Protein AF-A0A7S3SF00-F1 (afdb_monomer)

Radius of gyration: 22.35 Å; Cα contacts (8 Å, |Δi|>4): 138; chains: 1; bounding box: 41×58×62 Å

InterPro domains:
  IPR000731 Sterol-sensing domain [PS50156] (85-183)
  IPR004869 Membrane transport protein MMPL domain [PF03176] (20-182)
  IPR050545 HpnN/MmpL-like transporters [PTHR33406] (18-182)

pLDDT: mean 80.2, std 12.61, range [38.09, 95.81]

Organism: NCBI:txid141414

Nearest PDB structures (foldseek):
  7wnx-assembly1_A  TM=9.106E-01  e=8.758E-04  Mycolicibacterium smegmatis MC2 155
  9b46-assembly1_A  TM=8.360E-01  e=4.100E-03  Mycolicibacterium smegmatis
  9b43-assembly1_A  TM=8.409E-01  e=1.226E-02  Mycolicibacterium smegmatis

Structure (mmCIF, N/CA/C/O backbone):
data_AF-A0A7S3SF00-F1
#
_entry.id   AF-A0A7S3SF00-F1
#
loop_
_atom_site.group_PDB
_atom_site.id
_atom_site.type_symbol
_atom_site.label_atom_id
_atom_site.label_alt_id
_atom_site.label_comp_id
_atom_site.label_asym_id
_atom_site.label_entity_id
_atom_site.label_seq_id
_atom_site.pdbx_PDB_ins_code
_atom_site.Cartn_x
_atom_site.Cartn_y
_atom_site.Cartn_z
_atom_site.occupancy
_atom_site.B_iso_or_equiv
_atom_site.auth_seq_id
_atom_site.auth_comp_id
_atom_site.auth_asym_id
_atom_site.auth_atom_id
_atom_site.pdbx_PDB_model_num
ATOM 1 N N . HIS A 1 1 ? 10.185 -23.844 -21.935 1.00 47.66 1 HIS A N 1
ATOM 2 C CA . HIS A 1 1 ? 9.326 -24.359 -23.043 1.00 47.66 1 HIS A CA 1
ATOM 3 C C . HIS A 1 1 ? 10.022 -25.398 -23.943 1.00 47.66 1 HIS A C 1
ATOM 5 O O . HIS A 1 1 ? 11.162 -25.196 -24.343 1.00 47.66 1 HIS A O 1
ATOM 11 N N . THR A 1 2 ? 9.348 -26.500 -24.301 1.00 38.09 2 THR A N 1
ATOM 12 C CA . THR A 1 2 ? 9.827 -27.534 -25.247 1.00 38.09 2 THR A CA 1
ATOM 13 C C . THR A 1 2 ? 9.525 -27.117 -26.690 1.00 38.09 2 THR A C 1
ATOM 15 O O . THR A 1 2 ? 8.418 -27.318 -27.183 1.00 38.09 2 THR A O 1
ATOM 18 N N . PHE A 1 3 ? 10.496 -26.522 -27.384 1.00 46.59 3 PHE A N 1
ATOM 19 C CA . PHE A 1 3 ? 10.410 -26.389 -28.840 1.00 46.59 3 PHE A CA 1
ATOM 20 C C . PHE A 1 3 ? 10.778 -27.741 -29.455 1.00 46.59 3 PHE A C 1
ATOM 22 O O . PHE A 1 3 ? 11.816 -28.305 -29.115 1.00 46.59 3 PHE A O 1
ATOM 29 N N . LYS A 1 4 ? 9.921 -28.279 -30.327 1.00 43.44 4 LYS A N 1
ATOM 30 C CA . LYS A 1 4 ? 10.194 -29.498 -31.092 1.00 43.44 4 LYS A CA 1
ATOM 31 C C . LYS A 1 4 ? 10.898 -29.065 -32.386 1.00 43.44 4 LYS A C 1
ATOM 33 O O . LYS A 1 4 ? 10.212 -28.586 -33.289 1.00 43.44 4 LYS A O 1
ATOM 38 N N . PRO A 1 5 ? 12.238 -29.127 -32.498 1.00 43.44 5 PRO A N 1
ATOM 39 C CA . PRO A 1 5 ? 12.883 -28.852 -33.773 1.00 43.44 5 PRO A CA 1
ATOM 40 C C . PRO A 1 5 ? 12.410 -29.903 -34.783 1.00 43.44 5 PRO A C 1
ATOM 42 O O . PRO A 1 5 ? 12.438 -31.104 -34.504 1.00 43.44 5 PRO A O 1
ATOM 45 N N . GLN A 1 6 ? 11.945 -29.452 -35.950 1.00 48.50 6 GLN A N 1
ATOM 46 C CA . GLN A 1 6 ? 11.699 -30.333 -37.089 1.00 48.50 6 GLN A CA 1
ATOM 47 C C . GLN A 1 6 ? 13.008 -31.073 -37.405 1.00 48.50 6 GLN A C 1
ATOM 49 O O . GLN A 1 6 ? 13.957 -30.463 -37.888 1.00 48.50 6 GLN A O 1
ATOM 54 N N . GLY A 1 7 ? 13.071 -32.370 -37.079 1.00 49.34 7 GLY A N 1
ATOM 55 C CA . GLY A 1 7 ? 14.174 -33.253 -37.473 1.00 49.34 7 GLY A CA 1
ATOM 56 C C . GLY A 1 7 ? 14.872 -34.069 -36.378 1.00 49.34 7 GLY A C 1
ATOM 57 O O . GLY A 1 7 ? 15.787 -34.810 -36.718 1.00 49.34 7 GLY A O 1
ATOM 58 N N . ALA A 1 8 ? 14.476 -33.999 -35.101 1.00 53.59 8 ALA A N 1
ATOM 59 C CA . ALA A 1 8 ? 15.138 -34.777 -34.039 1.00 53.59 8 ALA A CA 1
ATOM 60 C C . ALA A 1 8 ? 14.151 -35.447 -33.064 1.00 53.59 8 ALA A C 1
ATOM 62 O O . ALA A 1 8 ? 14.176 -35.194 -31.863 1.00 53.59 8 ALA A O 1
ATOM 63 N N . ASP A 1 9 ? 13.285 -36.328 -33.574 1.00 48.03 9 ASP A N 1
ATOM 64 C CA . ASP A 1 9 ? 12.534 -37.282 -32.743 1.00 48.03 9 ASP A CA 1
ATOM 65 C C . ASP A 1 9 ? 13.427 -38.505 -32.440 1.00 48.03 9 ASP A C 1
ATOM 67 O O . ASP A 1 9 ? 13.311 -39.562 -33.058 1.00 48.03 9 ASP A O 1
ATOM 71 N N . LEU A 1 10 ? 14.360 -38.351 -31.493 1.00 59.06 10 LEU A N 1
ATOM 72 C CA . LEU A 1 10 ? 15.029 -39.480 -30.833 1.00 59.06 10 LEU A CA 1
ATOM 73 C C . LEU A 1 10 ? 14.182 -39.880 -29.608 1.00 59.06 10 LEU A C 1
ATOM 75 O O . LEU A 1 10 ? 14.058 -39.077 -28.677 1.00 59.06 10 LEU A O 1
ATOM 79 N N . PRO A 1 11 ? 13.569 -41.079 -29.579 1.00 52.22 11 PRO A N 1
ATOM 80 C CA . PRO A 1 11 ? 12.680 -41.479 -28.491 1.00 52.22 11 PRO A CA 1
ATOM 81 C C . PRO A 1 11 ? 13.449 -41.559 -27.164 1.00 52.22 11 PRO A C 1
ATOM 83 O O . PRO A 1 11 ? 14.386 -42.339 -27.026 1.00 52.22 11 PRO A O 1
ATOM 86 N N . GLY A 1 12 ? 13.045 -40.740 -26.186 1.00 60.03 12 GLY A N 1
ATOM 87 C CA . GLY A 1 12 ? 13.592 -40.737 -24.821 1.00 60.03 12 GLY A CA 1
ATOM 88 C C . GLY A 1 12 ? 14.490 -39.550 -24.446 1.00 60.03 12 GLY A C 1
ATOM 89 O O . GLY A 1 12 ? 14.917 -39.473 -23.297 1.00 60.03 12 GLY A O 1
ATOM 90 N N . LEU A 1 13 ? 14.759 -38.607 -25.358 1.00 56.66 13 LEU A N 1
ATOM 91 C CA . LEU A 1 13 ? 15.572 -37.416 -25.074 1.00 56.66 13 LEU A CA 1
ATOM 92 C C . LEU A 1 13 ? 14.709 -36.154 -24.917 1.00 56.66 13 LEU A C 1
ATOM 94 O O . LEU A 1 13 ? 14.137 -35.639 -25.875 1.00 56.66 13 LEU A O 1
ATOM 98 N N . THR A 1 14 ? 14.648 -35.626 -23.693 1.00 61.16 14 THR A N 1
ATOM 99 C CA . THR A 1 14 ? 14.011 -34.336 -23.390 1.00 61.16 14 THR A CA 1
ATOM 100 C C . THR A 1 14 ? 14.978 -33.199 -23.707 1.00 61.16 14 THR A C 1
ATOM 102 O O . THR A 1 14 ? 15.885 -32.907 -22.927 1.00 61.16 14 THR A O 1
ATOM 105 N N . PHE A 1 15 ? 14.778 -32.526 -24.837 1.00 60.03 15 PHE A N 1
ATOM 106 C CA . PHE A 1 15 ? 15.542 -31.331 -25.186 1.00 60.03 15 PHE A CA 1
ATOM 107 C C . PHE A 1 15 ? 15.029 -30.119 -24.393 1.00 60.03 15 PHE A C 1
ATOM 109 O O . PHE A 1 15 ? 13.891 -29.682 -24.567 1.00 60.03 15 PHE A O 1
ATOM 116 N N . LYS A 1 16 ? 15.877 -29.569 -23.515 1.00 63.47 16 LYS A N 1
ATOM 117 C CA . LYS A 1 16 ? 15.666 -28.266 -22.866 1.00 63.47 16 LYS A CA 1
ATOM 118 C C . LYS A 1 16 ? 16.566 -27.225 -23.521 1.00 63.47 1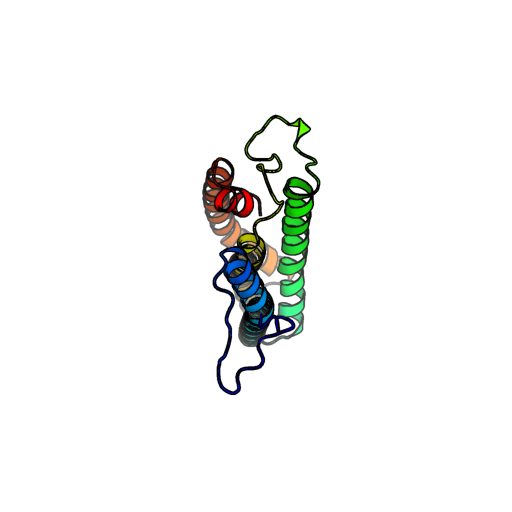6 LYS A C 1
ATOM 120 O O . LYS A 1 16 ? 17.773 -27.426 -23.629 1.00 63.47 16 LYS A O 1
ATOM 125 N N . THR A 1 17 ? 15.991 -26.101 -23.931 1.00 67.69 17 THR A N 1
ATOM 126 C CA . THR A 1 17 ? 16.763 -24.936 -24.370 1.00 67.69 17 THR A CA 1
ATOM 127 C C . THR A 1 17 ? 17.392 -24.271 -23.145 1.00 67.69 17 THR A C 1
ATOM 129 O O . THR A 1 17 ? 16.676 -23.871 -22.234 1.00 67.69 17 THR A O 1
ATOM 132 N N . LEU A 1 18 ? 18.722 -24.162 -23.110 1.00 74.56 18 LEU A N 1
ATOM 133 C CA . LEU A 1 18 ? 19.479 -23.519 -22.022 1.00 74.56 18 LEU A CA 1
ATOM 134 C C . LEU A 1 18 ? 19.930 -22.093 -22.386 1.00 74.56 18 LEU A C 1
ATOM 136 O O . LEU A 1 18 ? 20.917 -21.591 -21.858 1.00 74.56 18 LEU A O 1
ATOM 140 N N . SER A 1 19 ? 19.231 -21.434 -23.313 1.00 81.94 19 SER A N 1
ATOM 141 C CA . SER A 1 19 ? 19.518 -20.038 -23.649 1.00 81.94 19 SER A CA 1
ATOM 142 C C . SER A 1 19 ? 19.134 -19.114 -22.487 1.00 81.94 19 SER A C 1
ATOM 144 O O . SER A 1 19 ? 18.152 -19.366 -21.780 1.00 81.94 19 SER A O 1
ATOM 146 N N . ALA A 1 20 ? 19.867 -18.010 -22.321 1.00 74.25 20 ALA A N 1
ATOM 147 C CA . ALA A 1 20 ? 19.545 -16.969 -21.343 1.00 74.25 20 ALA A CA 1
ATOM 148 C C . ALA A 1 20 ? 18.106 -16.451 -21.522 1.00 74.25 20 ALA A C 1
ATOM 150 O O . ALA A 1 20 ? 17.385 -16.253 -20.547 1.00 74.25 20 ALA A O 1
ATOM 151 N N . THR A 1 21 ? 17.644 -16.335 -22.770 1.00 78.00 21 THR A N 1
ATOM 152 C CA . THR A 1 21 ? 16.278 -15.896 -23.081 1.00 78.00 21 THR A CA 1
ATOM 153 C C . THR A 1 21 ? 15.232 -16.931 -22.657 1.00 78.00 21 THR A C 1
ATOM 155 O O . THR A 1 21 ? 14.192 -16.558 -22.127 1.00 78.00 21 THR A O 1
ATOM 158 N N . SER A 1 22 ? 15.503 -18.234 -22.829 1.00 76.56 22 SER A N 1
ATOM 159 C CA . SER A 1 22 ? 14.588 -19.293 -22.368 1.00 76.56 22 SER A CA 1
ATOM 160 C C . SER A 1 22 ? 14.510 -19.375 -20.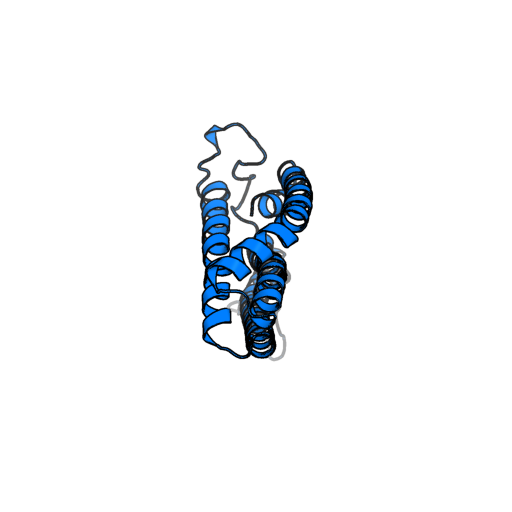846 1.00 76.56 22 SER A C 1
ATOM 162 O O . SER A 1 22 ? 13.425 -19.579 -20.317 1.00 76.56 22 SER A O 1
ATOM 164 N N . ALA A 1 23 ? 15.619 -19.144 -20.136 1.00 79.88 23 ALA A N 1
ATOM 165 C CA . ALA A 1 23 ? 15.606 -19.074 -18.676 1.00 79.88 23 ALA A CA 1
ATOM 166 C C . ALA A 1 23 ? 14.799 -17.865 -18.164 1.00 79.88 23 ALA A C 1
ATOM 168 O O . ALA A 1 23 ? 14.071 -17.986 -17.182 1.00 79.88 23 ALA A O 1
ATOM 169 N N . MET A 1 24 ? 14.890 -16.717 -18.845 1.00 75.94 24 MET A N 1
ATOM 170 C CA . MET A 1 24 ? 14.117 -15.519 -18.502 1.00 75.94 24 MET A CA 1
ATOM 171 C C . MET A 1 24 ? 12.617 -15.693 -18.785 1.00 75.94 24 MET A C 1
ATOM 173 O O . MET A 1 24 ? 11.799 -15.312 -17.955 1.00 75.94 24 MET A O 1
ATOM 177 N N . MET A 1 25 ? 12.244 -16.321 -19.906 1.00 77.06 25 MET A N 1
ATOM 178 C CA . MET A 1 25 ? 10.843 -16.663 -20.195 1.00 77.06 25 MET A CA 1
ATOM 179 C C . MET A 1 25 ? 10.271 -17.670 -19.194 1.00 77.06 25 MET A C 1
ATOM 181 O O . MET A 1 25 ? 9.190 -17.430 -18.666 1.00 77.06 25 MET A O 1
ATOM 185 N N . ASP A 1 26 ? 11.006 -18.744 -18.884 1.00 80.00 26 ASP A N 1
ATOM 186 C CA . ASP A 1 26 ? 10.568 -19.732 -17.891 1.00 80.00 26 ASP A CA 1
ATOM 187 C C . ASP A 1 26 ? 10.425 -19.074 -16.493 1.00 80.00 26 ASP A C 1
ATOM 189 O O . ASP A 1 26 ? 9.483 -19.371 -15.759 1.00 80.00 26 ASP A O 1
ATOM 193 N N . MET A 1 27 ? 11.306 -18.127 -16.127 1.00 76.50 27 MET A N 1
ATOM 194 C CA . MET A 1 27 ? 11.165 -17.310 -14.909 1.00 76.50 27 MET A CA 1
ATOM 195 C C . MET A 1 27 ? 9.883 -16.472 -14.930 1.00 76.50 27 MET A C 1
ATOM 197 O O . MET A 1 27 ? 9.123 -16.512 -13.964 1.00 76.50 27 MET A O 1
ATOM 201 N N . ILE A 1 28 ? 9.615 -15.734 -16.009 1.00 78.50 28 ILE A N 1
ATOM 202 C CA . ILE A 1 28 ? 8.416 -14.891 -16.121 1.00 78.50 28 ILE A CA 1
ATOM 203 C C . ILE A 1 28 ? 7.145 -15.746 -16.048 1.00 78.50 28 ILE A C 1
ATOM 205 O O . ILE A 1 28 ? 6.238 -15.399 -15.301 1.00 78.50 28 ILE A O 1
ATOM 209 N N . GLU A 1 29 ? 7.091 -16.886 -16.739 1.00 79.62 29 GLU A N 1
ATOM 210 C CA . GLU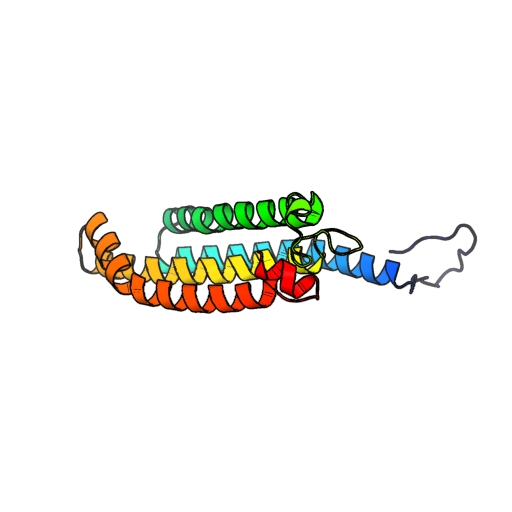 A 1 29 ? 5.922 -17.779 -16.763 1.00 79.62 29 GLU A CA 1
ATOM 211 C C . GLU A 1 29 ? 5.621 -18.389 -15.383 1.00 79.62 29 GLU A C 1
ATOM 213 O O . GLU A 1 29 ? 4.478 -18.362 -14.903 1.00 79.62 29 GLU A O 1
ATOM 218 N N . VAL A 1 30 ? 6.657 -18.903 -14.708 1.00 78.69 30 VAL A N 1
ATOM 219 C CA . VAL A 1 30 ? 6.528 -19.437 -13.345 1.00 78.69 30 VAL A CA 1
ATOM 220 C C . VAL A 1 30 ? 6.070 -18.342 -12.395 1.00 78.69 30 VAL A C 1
ATOM 222 O O . VAL A 1 30 ? 5.209 -18.587 -11.546 1.00 78.69 30 VAL A O 1
ATOM 225 N N . THR A 1 31 ? 6.631 -17.144 -12.533 1.00 77.62 31 THR A N 1
ATOM 226 C CA . THR A 1 31 ? 6.327 -16.044 -11.627 1.00 77.62 31 THR A CA 1
ATOM 227 C C . THR A 1 31 ? 4.949 -15.446 -11.923 1.00 77.62 31 THR A C 1
ATOM 229 O O . THR A 1 31 ? 4.254 -15.094 -10.984 1.00 77.62 31 THR A O 1
ATOM 232 N N . ASP A 1 32 ? 4.469 -15.416 -13.167 1.00 78.56 32 ASP A N 1
ATOM 233 C CA . ASP A 1 32 ? 3.110 -14.954 -13.494 1.00 78.56 32 ASP A CA 1
ATOM 234 C C . ASP A 1 32 ? 2.050 -15.893 -12.908 1.00 78.56 32 ASP A C 1
ATOM 236 O O . ASP A 1 32 ? 1.133 -15.466 -12.201 1.00 78.56 32 ASP A O 1
ATOM 240 N N . THR A 1 33 ? 2.228 -17.200 -13.114 1.00 79.12 33 THR A N 1
ATOM 241 C CA . THR A 1 33 ? 1.286 -18.205 -12.610 1.00 79.12 33 THR A CA 1
ATOM 242 C C . THR A 1 33 ? 1.304 -18.258 -11.083 1.00 79.12 33 THR A C 1
ATOM 244 O O . THR A 1 33 ? 0.258 -18.191 -10.435 1.00 79.12 33 THR A O 1
ATOM 247 N N . ARG A 1 34 ? 2.494 -18.367 -10.478 1.00 82.38 34 ARG A N 1
ATOM 248 C CA . ARG A 1 34 ? 2.623 -18.491 -9.018 1.00 82.38 34 ARG A CA 1
ATOM 249 C C . ARG A 1 34 ? 2.429 -17.166 -8.299 1.00 82.38 34 ARG A C 1
ATOM 251 O O . ARG A 1 34 ? 1.918 -17.181 -7.188 1.00 82.38 34 ARG A O 1
ATOM 258 N N . GLY A 1 35 ? 2.801 -16.049 -8.914 1.00 79.62 35 GLY A N 1
ATOM 259 C CA . GLY A 1 35 ? 2.656 -14.705 -8.360 1.00 79.62 35 GLY A CA 1
ATOM 260 C C . GLY A 1 35 ? 1.193 -14.324 -8.195 1.00 79.62 35 GLY A C 1
ATOM 261 O O . GLY A 1 35 ? 0.797 -13.917 -7.107 1.00 79.62 35 GLY A O 1
ATOM 262 N N . LYS A 1 36 ? 0.352 -14.572 -9.210 1.00 81.56 36 LYS A N 1
ATOM 263 C CA . LYS A 1 36 ? -1.106 -14.377 -9.101 1.00 81.56 36 LYS A CA 1
ATOM 264 C C . LYS A 1 36 ? -1.712 -15.222 -7.983 1.00 81.56 36 LYS A C 1
ATOM 266 O O . LYS A 1 36 ? -2.502 -14.715 -7.192 1.00 81.56 36 LYS A O 1
ATOM 271 N N . ILE A 1 37 ? -1.313 -16.493 -7.882 1.00 86.31 37 ILE A N 1
ATOM 272 C CA . ILE A 1 37 ? -1.777 -17.387 -6.811 1.00 86.31 37 ILE A CA 1
ATOM 273 C C . ILE A 1 37 ? -1.298 -16.884 -5.444 1.00 86.31 37 ILE A C 1
ATOM 275 O O . ILE A 1 37 ? -2.094 -16.827 -4.514 1.00 86.31 37 ILE A O 1
ATOM 279 N N . ALA A 1 38 ? -0.031 -16.490 -5.314 1.00 84.06 38 ALA A N 1
ATOM 280 C CA . ALA A 1 38 ? 0.531 -15.982 -4.066 1.00 84.06 38 ALA A CA 1
ATOM 281 C C . ALA A 1 38 ? -0.172 -14.698 -3.608 1.00 84.06 38 ALA A C 1
ATOM 283 O O . ALA A 1 38 ? -0.543 -14.592 -2.442 1.00 84.06 38 ALA A O 1
ATOM 284 N N . LEU A 1 39 ? -0.418 -13.763 -4.529 1.00 82.94 39 LEU A N 1
ATOM 285 C CA . LEU A 1 39 ? -1.138 -12.525 -4.253 1.00 82.94 39 LEU A CA 1
ATOM 286 C C . LEU A 1 39 ? -2.588 -12.798 -3.834 1.00 82.94 39 LEU A C 1
ATOM 288 O O . LEU A 1 39 ? -3.052 -12.233 -2.847 1.00 82.94 39 LEU A O 1
ATOM 292 N N . LEU A 1 40 ? -3.285 -13.704 -4.529 1.00 86.00 40 LEU A N 1
ATOM 293 C CA . LEU A 1 40 ? -4.644 -14.113 -4.163 1.00 86.00 40 LEU A CA 1
ATOM 294 C C . LEU A 1 40 ? -4.687 -14.782 -2.788 1.00 86.00 40 LEU A C 1
ATOM 296 O O . LEU A 1 40 ? -5.542 -14.447 -1.975 1.00 86.00 40 LEU A O 1
ATOM 300 N N . VAL A 1 41 ? -3.766 -15.705 -2.504 1.00 87.88 41 VAL A N 1
ATOM 301 C CA . VAL A 1 41 ? -3.681 -16.374 -1.199 1.00 87.88 41 VAL A CA 1
ATOM 302 C C . VAL A 1 41 ? -3.381 -15.361 -0.097 1.00 87.88 41 VAL A C 1
ATOM 304 O O . VAL A 1 41 ? -4.048 -15.385 0.933 1.00 87.88 41 VAL A O 1
ATOM 307 N N . CYS A 1 42 ? -2.443 -14.439 -0.324 1.00 84.38 42 CYS A N 1
ATOM 308 C CA . CYS A 1 42 ? -2.129 -13.360 0.609 1.00 84.38 42 CYS A CA 1
ATOM 309 C C . CYS A 1 42 ? -3.367 -12.495 0.885 1.00 84.38 42 CYS A C 1
ATOM 311 O O . CYS A 1 42 ? -3.786 -12.373 2.033 1.00 84.38 42 CYS A O 1
ATOM 313 N N . ALA A 1 43 ? -4.027 -11.998 -0.166 1.00 82.81 43 ALA A N 1
ATOM 314 C CA . ALA A 1 43 ? -5.239 -11.194 -0.045 1.00 82.81 43 ALA A CA 1
ATOM 315 C C . ALA A 1 43 ? -6.361 -11.936 0.700 1.00 82.81 43 ALA A C 1
ATOM 317 O O . ALA A 1 43 ? -7.022 -11.348 1.554 1.00 82.81 43 ALA A O 1
ATOM 318 N N . MET A 1 44 ? -6.547 -13.233 0.436 1.00 85.81 44 MET A N 1
ATOM 319 C CA . MET A 1 44 ? -7.534 -14.067 1.131 1.00 85.81 44 MET A CA 1
ATOM 320 C C . MET A 1 44 ? -7.207 -14.244 2.615 1.00 85.81 44 MET A C 1
ATOM 322 O O . MET A 1 44 ? -8.107 -14.149 3.450 1.00 85.81 44 MET A O 1
ATOM 326 N N . ILE A 1 45 ? -5.937 -14.475 2.959 1.00 86.69 45 ILE A N 1
ATOM 327 C CA . ILE A 1 45 ? -5.490 -14.588 4.353 1.00 86.69 45 ILE A CA 1
ATOM 328 C C . ILE A 1 45 ? -5.699 -13.258 5.082 1.00 86.69 45 ILE A C 1
ATOM 330 O O . ILE A 1 45 ? -6.264 -13.250 6.174 1.00 86.69 45 ILE A O 1
ATOM 334 N N . CYS A 1 46 ? -5.313 -12.137 4.472 1.00 81.19 46 CYS A N 1
ATOM 335 C CA . CYS A 1 46 ? -5.508 -10.804 5.040 1.00 81.19 46 CYS A CA 1
ATOM 336 C C . CYS A 1 46 ? -6.994 -10.485 5.236 1.00 81.19 46 CYS A C 1
ATOM 338 O O . CYS A 1 46 ? -7.399 -10.057 6.317 1.00 81.19 46 CYS A O 1
ATOM 340 N N . PHE A 1 47 ? -7.825 -10.763 4.229 1.00 81.00 47 PHE A N 1
ATOM 341 C CA . PHE A 1 47 ? -9.271 -10.586 4.318 1.00 81.00 47 PHE A CA 1
ATOM 342 C C . PHE A 1 47 ? -9.871 -11.425 5.451 1.00 81.00 47 PHE A C 1
ATOM 344 O O . PHE A 1 47 ? -10.656 -10.911 6.247 1.00 81.00 47 PHE A O 1
ATOM 351 N N . ALA A 1 48 ? -9.470 -12.694 5.566 1.00 84.06 48 ALA A N 1
ATOM 352 C CA . ALA A 1 48 ? -9.916 -13.574 6.639 1.00 84.06 48 ALA A CA 1
ATOM 353 C C . ALA A 1 48 ? -9.470 -13.066 8.020 1.00 84.06 48 ALA A C 1
ATOM 355 O O . ALA A 1 48 ? -10.286 -13.009 8.939 1.00 84.06 48 ALA A O 1
ATOM 356 N N . ALA A 1 49 ? -8.212 -12.643 8.164 1.00 82.25 49 ALA A N 1
ATOM 357 C CA .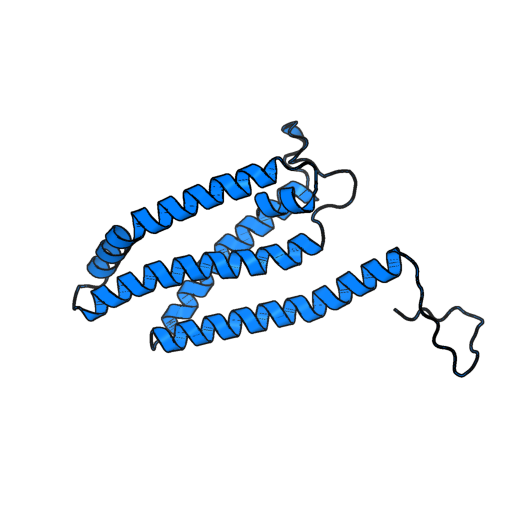 ALA A 1 49 ? -7.679 -12.109 9.416 1.00 82.25 49 ALA A CA 1
ATOM 358 C C . ALA A 1 49 ? -8.446 -10.860 9.881 1.00 82.25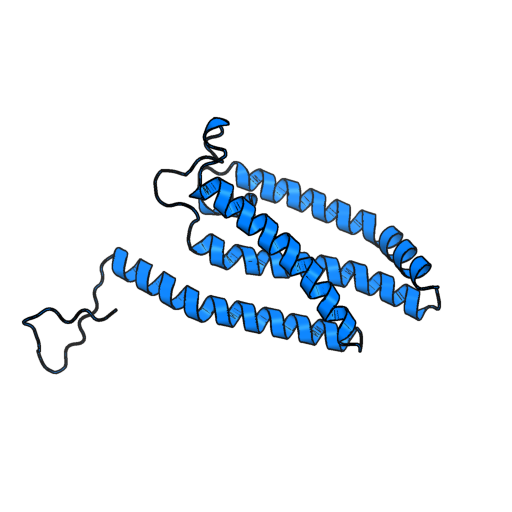 49 ALA A C 1
ATOM 360 O O . ALA A 1 49 ? -8.833 -10.768 11.048 1.00 82.25 49 ALA A O 1
ATOM 361 N N . ILE A 1 50 ? -8.735 -9.930 8.965 1.00 79.12 50 ILE A N 1
ATOM 362 C CA . ILE A 1 50 ? -9.509 -8.716 9.260 1.00 79.12 50 ILE A CA 1
ATOM 363 C C . ILE A 1 50 ? -10.965 -9.077 9.583 1.00 79.12 50 ILE A C 1
ATOM 365 O O . ILE A 1 50 ? -11.509 -8.602 10.580 1.00 79.12 50 ILE A O 1
ATOM 369 N N . ALA A 1 51 ? -11.595 -9.956 8.798 1.00 80.56 51 ALA A N 1
ATOM 370 C CA . ALA A 1 51 ? -12.972 -10.386 9.040 1.00 80.56 51 ALA A CA 1
ATOM 371 C C . ALA A 1 51 ? -13.147 -11.028 10.428 1.00 80.56 51 ALA A C 1
ATOM 373 O O . ALA A 1 51 ? -14.121 -10.730 11.120 1.00 80.56 51 ALA A O 1
ATOM 374 N N . ILE A 1 52 ? -12.190 -11.862 10.853 1.00 81.88 52 ILE A N 1
ATOM 375 C CA . ILE A 1 52 ? -12.178 -12.481 12.186 1.00 81.88 52 ILE A CA 1
ATOM 376 C C . ILE A 1 52 ? -11.953 -11.427 13.274 1.00 81.88 52 ILE A C 1
ATOM 378 O O . ILE A 1 52 ? -12.651 -11.444 14.285 1.00 81.88 52 ILE A O 1
ATOM 382 N N . SER A 1 53 ? -11.015 -10.500 13.067 1.00 76.38 53 SER A N 1
ATOM 383 C CA . SER A 1 53 ? -10.645 -9.499 14.079 1.00 76.38 53 SER A CA 1
ATOM 384 C C . SER A 1 53 ? -11.789 -8.536 14.404 1.00 76.38 53 SER A C 1
ATOM 386 O O . SER A 1 53 ? -11.967 -8.164 15.561 1.00 76.38 53 SER A O 1
ATOM 388 N N . PHE A 1 54 ? -12.587 -8.157 13.400 1.00 72.81 54 PHE A N 1
ATOM 389 C CA . PHE A 1 54 ? -13.651 -7.157 13.558 1.00 72.81 54 PHE A CA 1
ATOM 390 C C . PHE A 1 54 ? -15.068 -7.741 13.592 1.00 72.81 54 PHE A C 1
ATOM 392 O O . PHE A 1 54 ? -16.023 -7.008 13.843 1.00 72.81 54 PHE A O 1
ATOM 399 N N . GLY A 1 55 ? -15.234 -9.045 13.348 1.00 72.38 55 GLY A N 1
ATOM 400 C CA . GLY A 1 55 ? -16.521 -9.739 13.467 1.00 72.38 55 GLY A CA 1
ATOM 401 C C . GLY A 1 55 ? -17.595 -9.304 12.460 1.00 72.38 55 GLY A C 1
ATOM 402 O O . GLY A 1 55 ? -18.758 -9.673 12.612 1.00 72.38 55 GLY A O 1
ATOM 403 N N . ALA A 1 56 ? -17.237 -8.528 11.432 1.00 73.62 56 ALA A N 1
ATOM 404 C CA . ALA A 1 56 ? -18.157 -8.059 10.402 1.00 73.62 56 ALA A CA 1
ATOM 405 C C . ALA A 1 56 ? -17.492 -8.074 9.022 1.00 73.62 56 ALA A C 1
ATOM 407 O O . ALA A 1 56 ? -16.406 -7.532 8.845 1.00 73.62 56 ALA A O 1
ATOM 408 N N . ALA A 1 57 ? -18.178 -8.641 8.025 1.00 69.38 57 ALA A N 1
ATOM 409 C CA . ALA A 1 57 ? -17.666 -8.784 6.658 1.00 69.38 57 ALA A CA 1
ATOM 410 C C . ALA A 1 57 ? -17.714 -7.486 5.823 1.00 69.38 57 ALA A C 1
ATOM 412 O O . ALA A 1 57 ? -17.037 -7.385 4.806 1.00 69.38 57 ALA A O 1
ATOM 413 N N . LEU A 1 58 ? -18.476 -6.472 6.247 1.00 74.44 58 LEU A N 1
ATOM 414 C CA . LEU A 1 58 ? -18.576 -5.190 5.530 1.00 74.44 58 LEU A CA 1
ATOM 415 C C . LEU A 1 58 ? -17.344 -4.294 5.734 1.00 74.44 58 LEU A C 1
ATOM 417 O O . LEU A 1 58 ? -16.951 -3.552 4.836 1.00 74.44 58 LEU A O 1
ATOM 421 N N . ILE A 1 59 ? -16.715 -4.393 6.904 1.00 75.50 59 ILE A N 1
ATOM 422 C CA . ILE A 1 59 ? -15.496 -3.662 7.262 1.00 75.50 59 ILE A CA 1
ATOM 423 C C . ILE A 1 59 ? -14.312 -4.026 6.344 1.00 75.50 59 ILE A C 1
ATOM 425 O O . ILE A 1 59 ? -13.735 -3.111 5.754 1.00 75.50 59 ILE A O 1
ATOM 429 N N . PRO A 1 60 ? -13.953 -5.314 6.149 1.00 73.56 60 PRO A N 1
ATOM 430 C CA . PRO A 1 60 ? -12.825 -5.687 5.301 1.00 73.56 60 PRO A CA 1
ATOM 431 C C . PRO A 1 60 ? -13.045 -5.333 3.829 1.00 73.56 60 PRO A C 1
ATOM 433 O O . PRO A 1 60 ? -12.079 -5.057 3.130 1.00 73.56 60 PRO A O 1
ATOM 436 N N . ILE A 1 61 ? -14.293 -5.268 3.350 1.00 80.06 61 ILE A N 1
ATOM 437 C CA . ILE A 1 61 ? -14.580 -4.803 1.984 1.00 80.06 61 ILE A CA 1
ATOM 438 C C . ILE A 1 61 ? -14.205 -3.327 1.829 1.00 80.06 61 ILE A C 1
ATOM 440 O O . ILE A 1 61 ? -13.546 -2.965 0.859 1.00 80.06 61 ILE A O 1
ATOM 444 N N . LYS A 1 62 ? -14.582 -2.472 2.789 1.00 82.12 62 LYS A N 1
ATOM 445 C CA . LYS A 1 62 ? -14.192 -1.055 2.767 1.00 82.12 62 LYS A CA 1
ATOM 446 C C . LYS A 1 62 ? -12.666 -0.893 2.804 1.00 82.12 62 LYS A C 1
ATOM 448 O O . LYS A 1 62 ? -12.147 -0.072 2.056 1.00 82.12 62 LYS A O 1
ATOM 453 N N . MET A 1 63 ? -11.975 -1.698 3.613 1.00 80.31 63 MET A N 1
ATOM 454 C CA . MET A 1 63 ? -10.505 -1.711 3.672 1.00 80.31 63 MET A CA 1
ATOM 455 C C . MET A 1 63 ? -9.866 -2.199 2.371 1.00 80.31 63 MET A C 1
ATOM 457 O O . MET A 1 63 ? -8.836 -1.712 1.929 1.00 80.31 63 MET A O 1
ATOM 461 N N . LEU A 1 64 ? -10.502 -3.140 1.681 1.00 82.88 64 LEU A N 1
ATOM 462 C CA . LEU A 1 64 ? -9.994 -3.591 0.394 1.00 82.88 64 LEU A CA 1
ATOM 463 C C . LEU A 1 64 ? -9.962 -2.442 -0.629 1.00 82.88 64 LEU A C 1
ATOM 465 O O . LEU A 1 64 ? -9.010 -2.329 -1.400 1.00 82.88 64 LEU A O 1
ATOM 469 N N . PHE A 1 65 ? -10.960 -1.553 -0.608 1.00 87.69 65 PHE A N 1
ATOM 470 C CA . PHE A 1 65 ? -10.965 -0.369 -1.469 1.00 87.69 65 PHE A CA 1
ATOM 471 C C . PHE A 1 65 ? -9.844 0.620 -1.130 1.00 87.69 65 PHE A C 1
ATOM 473 O O . PHE A 1 65 ? -9.254 1.181 -2.054 1.00 87.69 65 PHE A O 1
ATOM 480 N N . THR A 1 66 ? -9.523 0.816 0.152 1.00 86.25 66 THR A N 1
ATOM 481 C CA . THR A 1 66 ? -8.432 1.713 0.573 1.00 86.25 66 THR A CA 1
ATOM 482 C C . THR A 1 66 ? -7.057 1.196 0.174 1.00 86.25 66 THR A C 1
ATOM 484 O O . THR A 1 66 ? -6.147 2.003 0.029 1.00 86.25 66 THR A O 1
ATOM 487 N N . VAL A 1 67 ? -6.920 -0.102 -0.112 1.00 87.06 67 VAL A N 1
ATOM 488 C CA . VAL A 1 67 ? -5.676 -0.679 -0.637 1.00 87.06 67 VAL A CA 1
ATOM 489 C C . VAL A 1 67 ? -5.647 -0.730 -2.168 1.00 87.06 67 VAL A C 1
ATOM 491 O O . VAL A 1 67 ? -4.673 -0.298 -2.782 1.00 87.06 67 VAL A O 1
ATOM 494 N N . ILE A 1 68 ? -6.709 -1.228 -2.814 1.00 88.25 68 ILE A N 1
ATOM 495 C CA . ILE A 1 68 ? -6.729 -1.425 -4.275 1.00 88.25 68 ILE A CA 1
ATOM 496 C C . ILE A 1 68 ? -6.676 -0.090 -5.027 1.00 88.25 68 ILE A C 1
ATOM 498 O O . ILE A 1 68 ? -6.004 0.003 -6.055 1.00 88.25 68 ILE A O 1
ATOM 502 N N . VAL A 1 69 ? -7.374 0.945 -4.548 1.00 91.38 69 VAL A N 1
ATOM 503 C CA . VAL A 1 69 ? -7.443 2.229 -5.264 1.00 91.38 69 VAL A CA 1
ATOM 504 C C . VAL A 1 69 ? -6.072 2.918 -5.320 1.00 91.38 69 VAL A C 1
ATOM 506 O O . VAL A 1 69 ? -5.628 3.215 -6.428 1.00 91.38 69 VAL A O 1
ATOM 509 N N . PRO A 1 70 ? -5.342 3.121 -4.204 1.00 89.75 70 PRO A N 1
ATOM 510 C CA . PRO A 1 70 ? -3.991 3.669 -4.268 1.00 89.75 70 PRO A CA 1
ATOM 511 C C . PRO A 1 70 ? -3.030 2.766 -5.033 1.00 89.75 70 PRO A C 1
ATOM 513 O O . PRO A 1 70 ? -2.277 3.277 -5.847 1.00 89.75 70 PRO A O 1
ATOM 516 N N . LEU A 1 71 ? -3.098 1.442 -4.848 1.00 89.44 71 LEU A N 1
ATOM 517 C CA . LEU A 1 71 ? -2.228 0.496 -5.552 1.00 89.44 71 LEU A CA 1
ATOM 518 C C . LEU A 1 71 ? -2.380 0.588 -7.076 1.00 89.44 71 LEU A C 1
ATOM 520 O O . LEU A 1 71 ? -1.396 0.625 -7.808 1.00 89.44 71 LEU A O 1
ATOM 524 N N . THR A 1 72 ? -3.619 0.613 -7.570 1.00 89.44 72 THR A N 1
ATOM 525 C CA . THR A 1 72 ? -3.880 0.752 -9.010 1.00 89.44 72 THR A CA 1
ATOM 526 C C . THR A 1 72 ? -3.452 2.120 -9.528 1.00 89.44 72 THR A C 1
ATOM 528 O O . THR A 1 72 ? -2.937 2.210 -10.641 1.00 89.44 72 THR A O 1
ATOM 531 N N . TRP A 1 73 ? -3.604 3.169 -8.717 1.00 91.50 73 TRP A N 1
ATOM 532 C CA . TRP A 1 73 ? -3.159 4.514 -9.060 1.00 91.50 73 TRP A CA 1
ATOM 533 C C . TRP A 1 73 ? -1.633 4.628 -9.140 1.00 91.50 73 TRP A C 1
ATOM 535 O O . TRP A 1 73 ? -1.118 5.110 -10.146 1.00 91.50 73 TRP A O 1
ATOM 545 N N . THR A 1 74 ? -0.901 4.173 -8.121 1.00 89.31 74 THR A N 1
ATOM 546 C CA . THR A 1 74 ? 0.568 4.243 -8.086 1.00 89.31 74 THR A CA 1
ATOM 547 C C . THR A 1 74 ? 1.190 3.346 -9.143 1.00 89.31 74 THR A C 1
ATOM 549 O O . THR A 1 74 ? 2.063 3.793 -9.883 1.00 89.31 74 THR A O 1
ATOM 552 N N . TYR A 1 75 ? 0.685 2.120 -9.300 1.00 87.12 75 TYR A N 1
ATOM 553 C CA . TYR A 1 75 ? 1.160 1.214 -10.339 1.00 87.12 75 TYR A CA 1
ATOM 554 C C . TYR A 1 75 ? 0.848 1.744 -11.746 1.00 87.12 75 TYR A C 1
ATOM 556 O O . TYR A 1 75 ? 1.712 1.728 -12.619 1.00 87.12 75 TYR A O 1
ATOM 564 N N . GLY A 1 76 ? -0.358 2.275 -11.970 1.00 87.31 76 GLY A N 1
ATOM 565 C CA . GLY A 1 76 ? -0.719 2.912 -13.238 1.00 87.31 76 GLY A CA 1
ATOM 566 C C . GLY A 1 76 ? 0.153 4.131 -13.547 1.00 87.31 76 GLY A C 1
ATOM 567 O O . GLY A 1 76 ? 0.613 4.289 -14.676 1.00 87.31 76 GLY A O 1
ATOM 568 N N . ALA A 1 77 ? 0.452 4.952 -12.537 1.00 88.12 77 ALA A N 1
ATOM 569 C CA . ALA A 1 77 ? 1.383 6.068 -12.669 1.00 88.12 77 ALA A CA 1
ATOM 570 C C . ALA A 1 77 ? 2.806 5.589 -12.998 1.00 88.12 77 ALA A C 1
ATOM 572 O O . ALA A 1 77 ? 3.471 6.201 -13.831 1.00 88.12 77 ALA A O 1
ATOM 573 N N . ALA A 1 78 ? 3.260 4.484 -12.401 1.00 85.50 78 ALA A N 1
ATOM 574 C CA . ALA A 1 78 ? 4.567 3.904 -12.692 1.00 85.50 78 ALA A CA 1
ATOM 575 C C . ALA A 1 78 ? 4.661 3.428 -14.146 1.00 85.50 78 ALA A C 1
ATOM 577 O O . ALA A 1 78 ? 5.629 3.752 -14.831 1.00 85.50 78 ALA A O 1
ATOM 578 N N . VAL A 1 79 ? 3.636 2.726 -14.643 1.00 85.12 79 VAL A N 1
ATOM 579 C CA . VAL A 1 79 ? 3.550 2.309 -16.056 1.00 85.12 79 VAL A CA 1
ATOM 580 C C . VAL A 1 79 ? 3.618 3.535 -16.965 1.00 85.12 79 VAL A C 1
ATOM 582 O O . VAL A 1 79 ? 4.432 3.586 -17.880 1.00 85.12 79 VAL A O 1
ATOM 585 N N . TYR A 1 80 ? 2.848 4.575 -16.656 1.00 84.62 80 TYR A N 1
ATOM 586 C CA . TYR A 1 80 ? 2.809 5.797 -17.458 1.00 84.62 80 TYR A CA 1
ATOM 587 C C . TYR A 1 80 ? 4.146 6.567 -17.472 1.00 84.62 80 TYR A C 1
ATOM 589 O O . TYR A 1 80 ? 4.523 7.179 -18.471 1.00 84.62 80 TYR A O 1
ATOM 597 N N . VAL A 1 81 ? 4.902 6.541 -16.373 1.00 82.94 81 VAL A N 1
ATOM 598 C CA . VAL A 1 81 ? 6.216 7.198 -16.296 1.00 82.94 81 VAL A CA 1
ATOM 599 C C . VAL A 1 81 ? 7.298 6.382 -17.004 1.00 82.94 81 VAL A C 1
ATOM 601 O O . VAL A 1 81 ? 8.047 6.943 -17.805 1.00 82.94 81 VAL A O 1
ATOM 604 N N . PHE A 1 82 ? 7.381 5.077 -16.730 1.00 79.75 82 PHE A N 1
ATOM 605 C CA . PHE A 1 82 ? 8.494 4.232 -17.176 1.00 79.75 82 PHE A CA 1
ATOM 606 C C . PHE A 1 82 ? 8.264 3.533 -18.524 1.00 79.75 82 PHE A C 1
ATOM 608 O O . PHE A 1 82 ? 9.247 3.237 -19.204 1.00 79.75 82 PHE A O 1
ATOM 615 N N . GLU A 1 83 ? 7.016 3.273 -18.931 1.00 78.44 83 GLU A N 1
ATOM 616 C CA . GLU A 1 83 ? 6.695 2.717 -20.258 1.00 78.44 83 GLU A CA 1
ATOM 617 C C . GLU A 1 83 ? 6.407 3.815 -21.285 1.00 78.44 83 GLU A C 1
ATOM 619 O O . GLU A 1 83 ? 7.075 3.861 -22.317 1.00 78.44 83 GLU A O 1
ATOM 624 N N . ASP A 1 84 ? 5.480 4.734 -20.990 1.00 73.62 84 ASP A N 1
ATOM 625 C CA . ASP A 1 84 ? 5.084 5.792 -21.939 1.00 73.62 84 ASP A CA 1
ATOM 626 C C . ASP A 1 84 ? 6.074 6.973 -21.975 1.00 73.62 84 ASP A C 1
ATOM 628 O O . ASP A 1 84 ? 6.011 7.829 -22.860 1.00 73.62 84 ASP A O 1
ATOM 632 N N . GLY A 1 85 ? 7.024 7.026 -21.034 1.00 71.25 85 GLY A N 1
ATOM 633 C CA . GLY A 1 85 ? 8.121 7.995 -21.047 1.00 71.25 85 GLY A CA 1
ATOM 634 C C . GLY A 1 85 ? 7.671 9.443 -20.847 1.00 71.25 85 GLY A C 1
ATOM 635 O O . GLY A 1 85 ? 8.345 10.372 -21.293 1.00 71.25 85 GLY A O 1
ATOM 636 N N . VAL A 1 86 ? 6.548 9.664 -20.161 1.00 69.12 86 VAL A N 1
ATOM 637 C CA . VAL A 1 86 ? 5.933 10.994 -19.997 1.00 69.12 86 VAL A CA 1
ATOM 638 C C . VAL A 1 86 ? 6.842 11.978 -19.268 1.00 69.12 86 VAL A C 1
ATOM 640 O O . VAL A 1 86 ? 6.718 13.180 -19.478 1.00 69.12 86 VAL A O 1
ATOM 643 N N . LEU A 1 87 ? 7.777 11.500 -18.444 1.00 67.00 87 LEU A N 1
ATOM 644 C CA . LEU A 1 87 ? 8.763 12.336 -17.757 1.00 67.00 87 LEU A CA 1
ATOM 645 C C . LEU A 1 87 ? 10.115 12.424 -18.474 1.00 67.00 87 LEU A C 1
ATOM 647 O O . LEU A 1 87 ? 11.025 13.072 -17.957 1.00 67.00 87 LEU A O 1
ATOM 651 N N . ALA A 1 88 ? 10.257 11.868 -19.681 1.00 65.12 88 ALA A N 1
ATOM 652 C CA . ALA A 1 88 ? 11.506 11.939 -20.441 1.00 65.12 88 ALA A CA 1
ATOM 653 C C . ALA A 1 88 ? 11.938 13.389 -20.750 1.00 65.12 88 ALA A C 1
ATOM 655 O O . ALA A 1 88 ? 13.128 13.663 -20.887 1.00 65.12 88 ALA A O 1
ATOM 656 N N . TRP A 1 89 ? 10.995 14.339 -20.791 1.00 64.06 89 TRP A N 1
ATOM 657 C CA . TRP A 1 89 ? 11.287 15.768 -20.972 1.00 64.06 89 TRP A CA 1
ATOM 658 C C . TRP A 1 89 ? 11.887 16.448 -19.730 1.00 64.06 89 TRP A C 1
ATOM 660 O O . TRP A 1 89 ? 12.431 17.543 -19.850 1.00 64.06 89 TRP A O 1
ATOM 670 N N . SER A 1 90 ? 11.800 15.828 -18.547 1.00 62.28 90 SER A N 1
ATOM 671 C CA . SER A 1 90 ? 12.268 16.417 -17.282 1.00 62.28 90 SER A CA 1
ATOM 672 C C . SER A 1 90 ? 13.795 16.441 -17.137 1.00 62.28 90 SER A C 1
ATOM 674 O O . SER A 1 90 ? 14.312 17.105 -16.243 1.00 62.28 90 SER A O 1
ATOM 676 N N . GLY A 1 91 ? 14.527 15.724 -18.000 1.00 61.41 91 GLY A N 1
ATOM 677 C CA . GLY A 1 91 ? 15.991 15.632 -17.948 1.00 61.41 91 GLY A CA 1
ATOM 678 C C . GLY A 1 91 ? 16.535 14.856 -16.742 1.00 61.41 91 GLY A C 1
ATOM 679 O O . GLY A 1 91 ? 17.747 14.799 -16.549 1.00 61.41 91 GLY A O 1
ATOM 680 N N . ILE A 1 92 ? 15.662 14.253 -15.931 1.00 65.56 92 ILE A N 1
ATOM 681 C CA . ILE A 1 92 ? 16.043 13.403 -14.805 1.00 65.56 92 ILE A CA 1
ATOM 682 C C . ILE A 1 92 ? 16.307 11.997 -15.353 1.00 65.56 92 ILE A C 1
ATOM 684 O O . ILE A 1 92 ? 15.368 11.264 -15.663 1.00 65.56 92 ILE A O 1
ATOM 688 N N .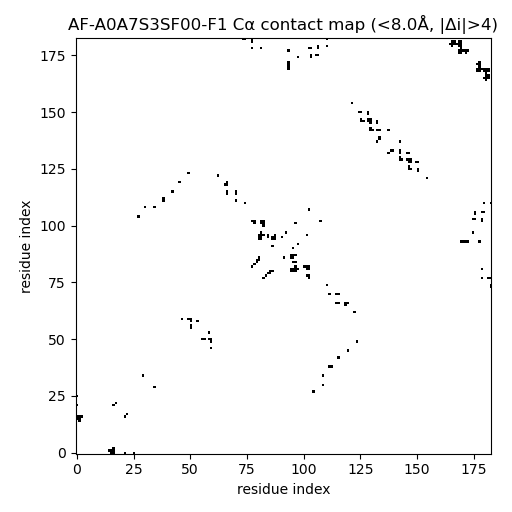 GLU A 1 93 ? 17.582 11.610 -15.465 1.00 65.50 93 GLU A N 1
ATOM 689 C CA . GLU A 1 93 ? 17.980 10.290 -15.988 1.00 65.50 93 GLU A CA 1
ATOM 690 C C . GLU A 1 93 ? 17.301 9.136 -15.236 1.00 65.50 93 GLU A C 1
ATOM 692 O O . GLU A 1 93 ? 16.906 8.147 -15.853 1.00 65.50 93 GLU A O 1
ATOM 697 N N . SER A 1 94 ? 17.079 9.292 -13.926 1.00 65.06 94 SER A N 1
ATOM 698 C CA . SER A 1 94 ? 16.425 8.286 -13.089 1.00 65.06 94 SER A CA 1
ATOM 699 C C . SER A 1 94 ? 14.932 8.088 -13.382 1.00 65.06 94 SER A C 1
ATOM 701 O O . SER A 1 94 ? 14.413 7.029 -13.064 1.00 65.06 94 SER A O 1
ATOM 703 N N . LEU A 1 95 ? 14.242 9.044 -14.009 1.00 64.38 95 LEU A N 1
ATOM 704 C CA . LEU A 1 95 ? 12.809 8.950 -14.349 1.00 64.38 95 LEU A CA 1
ATOM 705 C C . LEU A 1 95 ? 12.579 8.793 -15.860 1.00 64.38 95 LEU A C 1
ATOM 707 O O . LEU A 1 95 ? 11.461 8.949 -16.350 1.00 64.38 95 LEU A O 1
ATOM 711 N N . SER A 1 96 ? 13.648 8.508 -16.605 1.00 62.91 96 SER A N 1
ATOM 712 C CA . SER A 1 96 ? 13.599 8.265 -18.043 1.00 62.91 96 SER 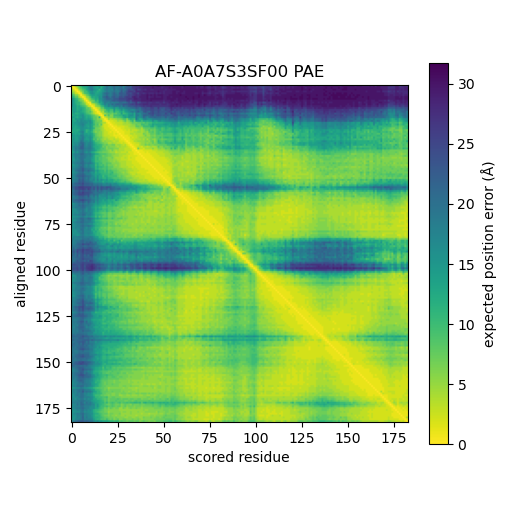A CA 1
ATOM 713 C C . SER A 1 96 ? 13.534 6.759 -18.348 1.00 62.91 96 SER A C 1
ATOM 715 O O . SER A 1 96 ? 14.041 5.958 -17.553 1.00 62.91 96 SER A O 1
ATOM 717 N N . PRO A 1 97 ? 12.943 6.342 -19.489 1.00 62.28 97 PRO A N 1
ATOM 718 C CA . PRO A 1 97 ? 12.941 4.943 -19.911 1.00 62.28 97 PRO A CA 1
ATOM 719 C C . PRO A 1 97 ? 14.383 4.438 -20.008 1.00 62.28 97 PRO A C 1
ATOM 721 O O . PRO A 1 97 ? 15.145 4.839 -20.890 1.00 62.28 97 PRO A O 1
ATOM 724 N N . THR A 1 98 ? 14.791 3.597 -19.060 1.00 56.41 98 THR A N 1
ATOM 725 C CA . THR A 1 98 ? 16.196 3.239 -18.867 1.00 56.41 98 THR A CA 1
ATOM 726 C C . THR A 1 98 ? 16.641 2.270 -19.957 1.00 56.41 98 THR A C 1
ATOM 728 O O . THR A 1 98 ? 16.558 1.067 -19.770 1.00 56.41 98 THR A O 1
A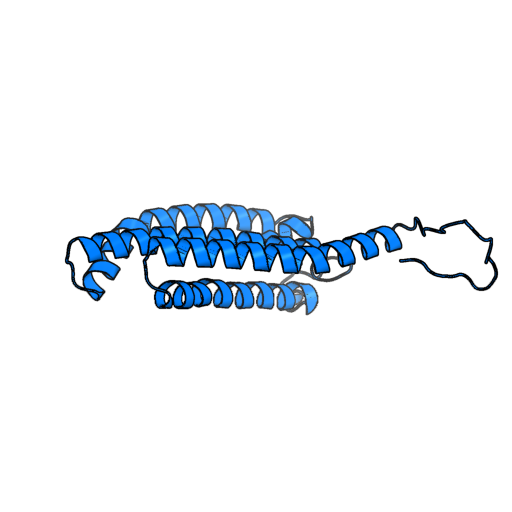TOM 731 N N . GLY A 1 99 ? 17.089 2.777 -21.109 1.00 52.78 99 GLY A N 1
ATOM 732 C CA . GLY A 1 99 ? 17.960 2.105 -22.087 1.00 52.78 99 GLY A CA 1
ATOM 733 C C . GLY A 1 99 ? 17.458 0.842 -22.807 1.00 52.78 99 GLY A C 1
ATOM 734 O O . GLY A 1 99 ? 17.912 0.601 -23.919 1.00 52.78 99 GLY A O 1
ATOM 735 N N . GLN A 1 100 ? 16.552 0.047 -22.236 1.00 49.38 100 GLN A N 1
ATOM 736 C CA . GLN A 1 100 ? 15.902 -1.123 -22.820 1.00 49.38 100 GLN A CA 1
ATOM 737 C C . GLN A 1 100 ? 14.842 -1.662 -21.837 1.00 49.38 100 GLN A C 1
ATOM 739 O O . GLN A 1 100 ? 15.177 -2.227 -20.801 1.00 49.38 100 GLN A O 1
ATOM 744 N N . SER A 1 101 ? 13.572 -1.600 -22.252 1.00 57.94 101 SER A N 1
ATOM 745 C CA . SER A 1 101 ? 12.443 -2.405 -21.738 1.00 57.94 101 SER A CA 1
ATOM 746 C C . SER A 1 101 ? 11.748 -1.939 -20.442 1.00 57.94 101 SER A C 1
ATOM 748 O O . SER A 1 101 ? 11.747 -2.678 -19.465 1.00 57.94 101 SER A O 1
ATOM 750 N N . GLY A 1 102 ? 11.089 -0.772 -20.463 1.00 68.38 102 GLY A N 1
ATOM 751 C CA . GLY A 1 102 ? 9.942 -0.449 -19.586 1.00 68.38 102 GLY A CA 1
ATOM 752 C C . GLY A 1 102 ? 10.074 -0.808 -18.095 1.00 68.38 102 GLY A C 1
ATOM 753 O O . GLY A 1 102 ? 11.140 -0.666 -17.489 1.00 68.38 102 GLY A O 1
ATOM 754 N N . ILE A 1 103 ? 8.974 -1.256 -17.478 1.00 75.88 103 ILE A N 1
ATOM 755 C CA . ILE A 1 103 ? 8.989 -1.761 -16.098 1.00 75.88 103 ILE A CA 1
ATOM 756 C C . ILE A 1 103 ? 9.641 -3.146 -16.053 1.00 75.88 103 ILE A C 1
ATOM 758 O O . ILE A 1 103 ? 9.272 -4.064 -16.788 1.00 75.88 103 ILE A O 1
ATOM 762 N N . HIS A 1 104 ? 10.586 -3.332 -15.132 1.00 80.62 104 HIS A N 1
ATOM 763 C CA . HIS A 1 104 ? 11.219 -4.625 -14.924 1.00 80.62 104 HIS A CA 1
ATOM 764 C C . HIS A 1 104 ? 10.209 -5.639 -14.359 1.00 80.62 104 HIS A C 1
ATOM 766 O O . HIS A 1 104 ? 9.525 -5.372 -13.373 1.00 80.62 104 HIS A O 1
ATOM 772 N N . TRP A 1 105 ? 10.166 -6.849 -14.921 1.00 77.69 105 TRP A N 1
ATOM 773 C CA . TRP A 1 105 ? 9.205 -7.902 -14.549 1.00 77.69 105 TRP A CA 1
ATOM 774 C C . TRP A 1 105 ? 9.179 -8.235 -13.044 1.00 77.69 105 TRP A C 1
ATOM 776 O O . TRP A 1 105 ? 8.146 -8.625 -12.507 1.00 77.69 105 TRP A O 1
ATOM 786 N N . THR A 1 106 ? 10.300 -8.071 -12.335 1.00 80.81 106 THR A N 1
ATOM 787 C CA . THR A 1 106 ? 10.367 -8.274 -10.876 1.00 80.81 106 THR A CA 1
ATOM 788 C C . THR A 1 106 ? 9.620 -7.191 -10.091 1.00 80.81 106 THR A C 1
ATOM 790 O O . THR A 1 106 ? 9.050 -7.490 -9.046 1.00 80.81 106 THR A O 1
ATOM 793 N N . VAL A 1 107 ? 9.581 -5.952 -10.589 1.00 83.69 107 VAL A N 1
ATOM 794 C CA . VAL A 1 107 ? 8.871 -4.834 -9.944 1.00 83.69 107 VAL A CA 1
ATOM 795 C C . VAL A 1 107 ? 7.370 -5.103 -9.961 1.00 83.69 107 VAL A C 1
ATOM 797 O O . VAL A 1 107 ? 6.722 -5.009 -8.925 1.00 83.69 107 VAL A O 1
ATOM 800 N N . PHE A 1 108 ? 6.842 -5.594 -11.086 1.00 81.69 108 PHE A N 1
ATOM 801 C CA . PHE A 1 108 ? 5.444 -6.027 -11.195 1.00 81.69 108 PHE A CA 1
ATOM 802 C C . PHE A 1 108 ? 5.029 -7.049 -10.121 1.00 81.69 108 PHE A C 1
ATOM 804 O O . PHE A 1 108 ? 3.886 -7.062 -9.680 1.00 81.69 108 PHE A O 1
ATOM 811 N N . MET A 1 109 ? 5.959 -7.891 -9.673 1.00 81.12 109 MET A N 1
ATOM 812 C CA . MET A 1 109 ? 5.702 -8.939 -8.680 1.00 81.12 109 MET A CA 1
ATOM 813 C C . MET A 1 109 ? 5.817 -8.421 -7.244 1.00 81.12 109 MET A C 1
ATOM 815 O O . MET A 1 109 ? 4.993 -8.734 -6.379 1.00 81.12 109 MET A O 1
ATOM 819 N N . LEU A 1 110 ? 6.876 -7.653 -6.978 1.00 85.38 110 LEU A N 1
ATOM 820 C CA . LEU A 1 110 ? 7.217 -7.193 -5.635 1.00 85.38 110 LEU A CA 1
ATOM 821 C C . LEU A 1 110 ? 6.337 -6.029 -5.191 1.00 85.38 110 LEU A C 1
ATOM 823 O O . LEU A 1 110 ? 5.854 -6.053 -4.061 1.00 85.38 110 LEU A O 1
ATOM 827 N N . THR A 1 111 ? 6.083 -5.061 -6.073 1.00 86.94 111 THR A N 1
ATOM 828 C CA . THR A 1 111 ? 5.308 -3.855 -5.766 1.00 86.94 111 THR A CA 1
ATOM 829 C C . THR A 1 111 ? 3.942 -4.166 -5.158 1.00 86.94 111 THR A C 1
ATOM 831 O O . THR A 1 111 ? 3.697 -3.722 -4.039 1.00 86.94 111 THR A O 1
ATOM 834 N N . PRO A 1 112 ? 3.051 -4.959 -5.787 1.00 84.81 112 PRO A N 1
ATOM 835 C CA . PRO A 1 112 ? 1.727 -5.177 -5.220 1.00 84.81 112 PRO A CA 1
ATOM 836 C C . PRO A 1 112 ? 1.786 -5.956 -3.903 1.00 84.81 112 PRO A C 1
ATOM 838 O O . PRO A 1 112 ? 0.991 -5.684 -3.012 1.00 84.81 112 PRO A O 1
ATOM 841 N N . THR A 1 113 ? 2.758 -6.858 -3.729 1.00 85.62 113 THR A N 1
ATOM 842 C CA . THR A 1 113 ? 2.948 -7.589 -2.465 1.00 85.62 113 THR A CA 1
ATOM 843 C C . THR A 1 113 ? 3.405 -6.659 -1.338 1.00 85.62 113 THR A C 1
ATOM 845 O O . THR A 1 113 ? 2.853 -6.707 -0.239 1.00 85.62 113 THR A O 1
ATOM 848 N N . LEU A 1 114 ? 4.387 -5.793 -1.607 1.00 88.56 114 LEU A N 1
ATOM 849 C CA . LEU A 1 114 ? 4.895 -4.818 -0.640 1.00 88.56 114 LEU A CA 1
ATOM 850 C C . LEU A 1 114 ? 3.840 -3.768 -0.297 1.00 88.56 114 LEU A C 1
ATOM 852 O O . LEU A 1 114 ? 3.611 -3.500 0.878 1.00 88.56 114 LEU A O 1
ATOM 856 N N . MET A 1 115 ? 3.163 -3.214 -1.303 1.00 88.06 115 MET A N 1
ATOM 857 C CA . MET A 1 115 ? 2.110 -2.222 -1.099 1.00 88.06 115 MET A CA 1
ATOM 858 C C . MET A 1 115 ? 0.911 -2.801 -0.356 1.00 88.06 115 MET A C 1
ATOM 860 O O . MET A 1 115 ? 0.387 -2.131 0.527 1.00 88.06 115 MET A O 1
ATOM 864 N N . LEU A 1 116 ? 0.501 -4.041 -0.658 1.00 86.56 116 LEU A N 1
ATOM 865 C CA . LEU A 1 116 ? -0.535 -4.730 0.116 1.00 86.56 116 LEU A CA 1
ATOM 866 C C . LEU A 1 116 ? -0.123 -4.839 1.585 1.00 86.56 116 LEU A C 1
ATOM 868 O O . LEU A 1 116 ? -0.902 -4.456 2.448 1.00 86.56 116 LEU A O 1
ATOM 872 N N . GLY A 1 117 ? 1.094 -5.308 1.874 1.00 87.19 117 GLY A N 1
ATOM 873 C CA . GLY A 1 117 ? 1.585 -5.420 3.250 1.00 87.19 117 GLY A CA 1
ATOM 874 C C . GLY A 1 117 ? 1.600 -4.075 3.980 1.00 87.19 117 GLY A C 1
ATOM 875 O O . GLY A 1 117 ? 1.011 -3.947 5.049 1.00 87.19 117 GLY A O 1
ATOM 876 N N . LEU A 1 118 ? 2.202 -3.053 3.366 1.00 88.81 118 LEU A N 1
ATOM 877 C CA . LEU A 1 118 ? 2.296 -1.716 3.954 1.00 88.81 118 LEU A CA 1
ATOM 878 C C . LEU A 1 118 ? 0.919 -1.092 4.186 1.00 88.81 118 LEU A C 1
ATOM 880 O O . LEU A 1 118 ? 0.650 -0.591 5.273 1.00 88.81 118 LEU A O 1
ATOM 884 N N . ALA A 1 119 ? 0.036 -1.127 3.187 1.00 87.81 119 ALA A N 1
ATOM 885 C CA . ALA A 1 119 ? -1.287 -0.524 3.298 1.00 87.81 119 ALA A CA 1
ATOM 886 C C . ALA A 1 119 ? -2.137 -1.217 4.372 1.00 87.81 119 ALA A C 1
ATOM 888 O O . ALA A 1 119 ? -2.804 -0.544 5.157 1.00 87.81 119 ALA A O 1
ATOM 889 N N . LEU A 1 120 ? -2.061 -2.548 4.460 1.00 86.88 120 LEU A N 1
ATOM 890 C CA . LEU A 1 120 ? -2.777 -3.310 5.479 1.00 86.88 120 LEU A CA 1
ATOM 891 C C . LEU A 1 120 ? -2.265 -3.017 6.891 1.00 86.88 120 LEU A C 1
ATOM 893 O O . LEU A 1 120 ? -3.085 -2.903 7.799 1.00 86.88 120 LEU A O 1
ATOM 897 N N . ASP A 1 121 ? -0.956 -2.840 7.086 1.00 86.94 121 ASP A N 1
ATOM 898 C CA . ASP A 1 121 ? -0.400 -2.473 8.394 1.00 86.94 121 ASP A CA 1
ATOM 899 C C . ASP A 1 121 ? -0.953 -1.120 8.876 1.00 86.94 121 ASP A C 1
ATOM 901 O O . ASP A 1 121 ? -1.347 -0.985 10.040 1.00 86.94 121 ASP A O 1
ATOM 905 N N . TYR A 1 122 ? -1.065 -0.134 7.978 1.00 88.44 122 TYR A N 1
ATOM 906 C CA . TYR A 1 122 ? -1.662 1.167 8.298 1.00 88.44 122 TYR A CA 1
ATOM 907 C C . TYR A 1 122 ? -3.155 1.074 8.598 1.00 88.44 122 TYR A C 1
ATOM 909 O O . TYR A 1 122 ? -3.609 1.605 9.619 1.00 88.44 122 TYR A O 1
ATOM 917 N N . ASP A 1 123 ? -3.909 0.386 7.739 1.00 87.75 123 ASP A N 1
ATOM 918 C CA . ASP A 1 123 ? -5.354 0.238 7.888 1.00 87.75 123 ASP A CA 1
ATOM 919 C C . ASP A 1 123 ? -5.698 -0.519 9.175 1.00 87.75 123 ASP A C 1
ATOM 921 O O . ASP A 1 123 ? -6.564 -0.083 9.937 1.00 87.75 123 ASP A O 1
ATOM 925 N N . ILE A 1 124 ? -4.979 -1.602 9.486 1.00 85.88 124 ILE A N 1
ATOM 926 C CA . ILE A 1 124 ? -5.188 -2.378 10.712 1.00 85.88 124 ILE A CA 1
ATOM 927 C C . ILE A 1 124 ? -4.830 -1.545 11.942 1.00 85.88 124 ILE A C 1
ATOM 929 O O . ILE A 1 124 ? -5.603 -1.538 12.901 1.00 85.88 124 ILE A O 1
ATOM 933 N N . PHE A 1 125 ? -3.706 -0.822 11.943 1.00 88.12 125 PHE A N 1
ATOM 934 C CA . PHE A 1 125 ? -3.298 -0.032 13.107 1.00 88.12 125 PHE A CA 1
ATOM 935 C C . PHE A 1 125 ? -4.288 1.098 13.413 1.00 88.12 125 PHE A C 1
ATOM 937 O O . PHE A 1 125 ? -4.726 1.254 14.559 1.00 88.12 125 PHE A O 1
ATOM 944 N N . LEU A 1 126 ? -4.687 1.855 12.386 1.00 89.44 126 LEU A N 1
ATOM 945 C CA . LEU A 1 126 ? -5.679 2.918 12.517 1.00 89.44 126 LEU A CA 1
ATOM 946 C C . LEU A 1 126 ? -7.030 2.348 12.956 1.00 89.44 126 LEU A C 1
ATOM 948 O O . LEU A 1 126 ? -7.629 2.826 13.921 1.00 89.44 126 LEU A O 1
ATOM 952 N N . PHE A 1 127 ? -7.508 1.312 12.270 1.00 87.94 127 PHE A N 1
ATOM 953 C CA . PHE A 1 127 ? -8.847 0.793 12.501 1.00 87.94 127 PHE A CA 1
ATOM 954 C C . PHE A 1 127 ? -8.977 0.059 13.834 1.00 87.94 127 PHE A C 1
ATOM 956 O O . PHE A 1 127 ? -10.013 0.174 14.484 1.00 87.94 127 PHE A O 1
ATOM 963 N N . THR A 1 128 ? -7.920 -0.613 14.300 1.00 88.38 128 THR A N 1
ATOM 964 C CA . THR A 1 128 ? -7.887 -1.212 15.644 1.00 88.38 128 THR A CA 1
ATOM 965 C C . THR A 1 128 ? -8.122 -0.150 16.714 1.00 88.38 128 THR A C 1
ATOM 967 O O . THR A 1 128 ? -8.949 -0.349 17.599 1.00 88.38 128 THR A O 1
ATOM 970 N N . ARG A 1 129 ? -7.485 1.021 16.598 1.00 90.44 129 ARG A N 1
ATOM 971 C CA . ARG A 1 129 ? -7.648 2.112 17.573 1.00 90.44 129 ARG A CA 1
ATOM 972 C C . ARG A 1 129 ? -9.024 2.759 17.512 1.00 90.44 129 ARG A C 1
ATOM 974 O O . ARG A 1 129 ? -9.626 3.005 18.552 1.00 90.44 129 ARG A O 1
ATOM 981 N N . VAL A 1 130 ? -9.565 2.966 16.312 1.00 90.56 130 VAL A N 1
ATOM 982 C CA . VAL A 1 130 ? -10.960 3.413 16.147 1.00 90.56 130 VAL A CA 1
ATOM 983 C C . VAL A 1 130 ? -11.931 2.409 16.780 1.00 90.56 130 VAL A C 1
ATOM 985 O O . VAL A 1 130 ? -12.881 2.801 17.458 1.00 90.56 130 VAL A O 1
ATOM 988 N N . PHE A 1 131 ? -11.688 1.110 16.593 1.00 87.69 131 PHE A N 1
ATOM 989 C CA . PHE A 1 131 ? -12.527 0.048 17.137 1.00 87.69 131 PHE A CA 1
ATOM 990 C C . PHE A 1 131 ? -12.454 -0.047 18.668 1.00 87.69 131 PHE A C 1
ATOM 992 O O . PHE A 1 131 ? -13.482 -0.266 19.307 1.00 87.69 131 PHE A O 1
ATOM 999 N N . GLU A 1 132 ? -11.280 0.164 19.266 1.00 90.44 132 GLU A N 1
ATOM 1000 C CA . GLU A 1 132 ? -11.116 0.241 20.723 1.00 90.44 132 GL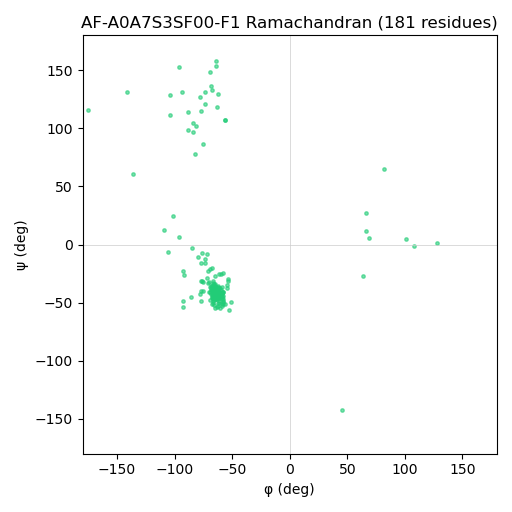U A CA 1
ATOM 1001 C C . GLU A 1 132 ? -11.991 1.347 21.327 1.00 90.44 132 GLU A C 1
ATOM 1003 O O . GLU A 1 132 ? -12.822 1.055 22.186 1.00 90.44 132 GLU A O 1
ATOM 1008 N N . PHE A 1 133 ? -11.922 2.575 20.798 1.00 91.50 133 PHE A N 1
ATOM 1009 C CA . PHE A 1 133 ? -12.799 3.664 21.245 1.00 91.50 133 PHE A CA 1
ATOM 1010 C C . PHE A 1 133 ? -14.279 3.354 20.994 1.00 91.50 133 PHE A C 1
ATOM 1012 O O . PHE A 1 133 ? -15.146 3.673 21.810 1.00 91.50 133 PHE A O 1
ATOM 1019 N N . ARG A 1 134 ? -14.608 2.670 19.894 1.00 88.88 134 ARG A N 1
ATOM 1020 C CA . ARG A 1 134 ? -15.994 2.263 19.649 1.00 88.88 134 ARG A CA 1
ATOM 1021 C C . ARG A 1 134 ? -16.490 1.263 20.696 1.00 88.88 134 ARG A C 1
ATOM 1023 O O . ARG A 1 134 ? -17.649 1.335 21.105 1.00 88.88 134 ARG A O 1
ATOM 1030 N N . LYS A 1 135 ? -15.622 0.357 21.154 1.00 88.06 135 LYS A N 1
ATOM 1031 C CA . LYS A 1 135 ? -15.912 -0.622 22.211 1.00 88.06 135 LYS A CA 1
ATOM 1032 C C . LYS A 1 135 ? -16.015 0.021 23.597 1.00 88.06 135 LYS A C 1
ATOM 1034 O O . LYS A 1 135 ? -16.767 -0.475 24.431 1.00 88.06 135 LYS A O 1
ATOM 1039 N N . GLU A 1 136 ? -15.315 1.127 23.826 1.00 92.44 136 GLU A N 1
ATOM 1040 C CA . GLU A 1 136 ? -15.430 1.943 25.043 1.00 92.44 136 GLU A CA 1
ATOM 1041 C C . GLU A 1 136 ? -16.750 2.733 25.125 1.00 92.44 136 GLU A C 1
ATOM 1043 O O . GLU A 1 136 ? -17.080 3.272 26.179 1.00 92.44 136 GLU A O 1
ATOM 1048 N N . GLY A 1 137 ? -17.550 2.746 24.051 1.00 91.31 137 GLY A N 1
ATOM 1049 C CA . GLY A 1 137 ? -18.896 3.324 24.031 1.00 91.31 137 GLY A CA 1
ATOM 1050 C C . GLY A 1 137 ? -18.994 4.708 23.386 1.00 91.31 137 GLY A C 1
ATOM 1051 O O . GLY A 1 137 ? -20.084 5.280 23.364 1.00 91.31 137 GLY A O 1
ATOM 1052 N N . PHE A 1 138 ? -17.901 5.232 22.822 1.00 91.50 138 PHE A N 1
ATOM 1053 C CA . PHE A 1 138 ? -17.903 6.502 22.091 1.00 91.50 138 PHE A CA 1
ATOM 1054 C C . PHE A 1 138 ? -18.775 6.438 20.824 1.00 91.50 138 PHE A C 1
ATOM 1056 O O . PHE A 1 138 ? -18.985 5.367 20.238 1.00 91.50 138 PHE A O 1
ATOM 1063 N N . GLY A 1 139 ? -19.297 7.590 20.386 1.00 91.88 139 GLY A N 1
ATOM 1064 C CA . GLY A 1 139 ? -20.065 7.701 19.138 1.00 91.88 139 GLY A CA 1
ATOM 1065 C C . GLY A 1 139 ? -19.221 7.372 17.899 1.00 91.88 139 GLY A C 1
ATOM 1066 O O . GLY A 1 139 ? -18.005 7.476 17.938 1.00 91.88 139 GLY A O 1
ATOM 1067 N N . GLU A 1 140 ? -19.838 7.001 16.771 1.00 88.38 140 GLU A N 1
ATOM 1068 C CA . GLU A 1 140 ? -19.097 6.573 15.564 1.00 88.38 140 GLU A CA 1
ATOM 1069 C C . GLU A 1 140 ? -18.085 7.622 15.068 1.00 88.38 140 GLU A C 1
ATOM 1071 O O . GLU A 1 140 ? -16.907 7.316 14.892 1.00 88.38 140 GLU A O 1
ATOM 1076 N N . LEU A 1 141 ? -18.525 8.873 14.892 1.00 92.81 141 LEU A N 1
ATOM 1077 C CA . LEU A 1 141 ? -17.649 9.968 14.459 1.00 92.81 141 LEU A CA 1
ATOM 1078 C C . LEU A 1 141 ? -16.585 10.308 15.507 1.00 92.81 141 LEU A C 1
ATOM 1080 O O . LEU A 1 141 ? -15.452 10.631 15.158 1.00 92.81 141 LEU A O 1
ATOM 1084 N N . GLU A 1 142 ? -16.942 10.207 16.783 1.00 93.56 142 GLU A N 1
ATOM 1085 C CA . GLU A 1 142 ? -16.052 10.502 17.902 1.00 93.56 142 GLU A CA 1
ATOM 1086 C C . GLU A 1 142 ? -14.930 9.461 18.009 1.00 93.56 142 GLU A C 1
ATOM 1088 O O . GLU A 1 142 ? -13.762 9.824 18.124 1.00 93.56 142 GLU A O 1
ATOM 1093 N N . SER A 1 143 ? -15.249 8.170 17.849 1.00 92.62 143 SER A N 1
ATOM 1094 C CA . SER A 1 143 ? -14.258 7.089 17.801 1.00 92.62 143 SER A CA 1
ATOM 1095 C C . SER A 1 143 ? -13.276 7.252 16.640 1.00 92.62 143 SER A C 1
ATOM 1097 O O . SER A 1 143 ? -12.089 6.974 16.802 1.00 92.62 143 SER A O 1
ATOM 1099 N N . ILE A 1 144 ? -13.742 7.722 15.475 1.00 92.00 144 ILE A N 1
ATOM 1100 C CA . ILE A 1 144 ? -12.872 7.988 14.318 1.00 92.00 144 ILE A CA 1
ATOM 1101 C C . ILE A 1 144 ? -11.915 9.147 14.619 1.00 92.00 144 ILE A C 1
ATOM 1103 O O . ILE A 1 144 ? -10.719 9.034 14.355 1.00 92.00 144 ILE A O 1
ATOM 1107 N N . GLN A 1 145 ? -12.420 10.244 15.191 1.00 94.75 145 GLN A N 1
ATOM 1108 C CA . GLN A 1 145 ? -11.605 11.411 15.542 1.00 94.75 145 GLN A CA 1
ATOM 1109 C C . GLN A 1 145 ? -10.555 11.080 16.608 1.00 94.75 145 GLN A C 1
ATOM 1111 O O . GLN A 1 145 ? -9.385 11.419 16.435 1.00 94.75 145 GLN A O 1
ATOM 1116 N N . LEU A 1 146 ? -10.953 10.380 17.675 1.00 93.56 146 LEU A N 1
ATOM 1117 C CA . LEU A 1 146 ? -10.053 9.944 18.747 1.00 93.56 146 LEU A CA 1
ATOM 1118 C C . LEU A 1 146 ? -9.011 8.944 18.241 1.00 93.56 146 LEU A C 1
ATOM 1120 O O . LEU A 1 146 ? -7.824 9.097 18.527 1.00 93.56 146 LEU A O 1
ATOM 1124 N N . GLY A 1 147 ? -9.438 7.963 17.440 1.00 91.94 147 GLY A N 1
ATOM 1125 C CA . GLY A 1 147 ? -8.542 6.991 16.822 1.00 91.94 147 GLY A CA 1
ATOM 1126 C C . GLY A 1 147 ? -7.481 7.670 15.962 1.00 91.94 147 GLY A C 1
ATOM 1127 O O . GLY A 1 147 ? -6.292 7.420 16.150 1.00 91.94 147 GLY A O 1
ATOM 1128 N N . LEU A 1 148 ? -7.895 8.593 15.087 1.00 92.81 148 LEU A N 1
ATOM 1129 C CA . LEU A 1 148 ? -6.981 9.346 14.228 1.00 92.81 148 LEU A CA 1
ATOM 1130 C C . LEU A 1 148 ? -6.043 10.263 15.026 1.00 92.81 148 LEU A C 1
ATOM 1132 O O . LEU A 1 148 ? -4.862 10.355 14.699 1.00 92.81 148 LEU A O 1
ATOM 1136 N N . ALA A 1 149 ? -6.533 10.926 16.076 1.00 94.00 149 ALA A N 1
ATOM 1137 C CA . ALA A 1 149 ? -5.705 11.783 16.923 1.00 94.00 149 ALA A CA 1
ATOM 1138 C C . ALA A 1 149 ? -4.628 10.983 17.678 1.00 94.00 149 ALA A C 1
ATOM 1140 O O . ALA A 1 149 ? -3.500 11.453 17.825 1.00 94.00 149 ALA A O 1
ATOM 1141 N N . ALA A 1 150 ? -4.957 9.765 18.118 1.00 92.12 150 ALA A N 1
ATOM 1142 C CA . ALA A 1 150 ? -4.032 8.894 18.835 1.00 92.12 150 ALA A CA 1
ATOM 1143 C C . ALA A 1 150 ? -2.982 8.246 17.915 1.00 92.12 150 ALA A C 1
ATOM 1145 O O . ALA A 1 150 ? -1.815 8.139 18.293 1.00 92.12 150 ALA A O 1
ATOM 1146 N N . THR A 1 151 ? -3.365 7.810 16.708 1.00 92.56 151 THR A N 1
ATOM 1147 C CA . THR A 1 151 ? -2.448 7.114 15.784 1.00 92.56 151 THR A CA 1
ATOM 1148 C C . THR A 1 151 ? -1.740 8.030 14.800 1.00 92.56 151 THR A C 1
ATOM 1150 O O . THR A 1 151 ? -0.672 7.668 14.304 1.00 92.56 151 THR A O 1
ATOM 1153 N N . GLY A 1 152 ? -2.294 9.211 14.523 1.00 90.44 152 GLY A N 1
ATOM 1154 C CA . GLY A 1 152 ? -1.814 10.139 13.501 1.00 90.44 152 GLY A CA 1
ATOM 1155 C C . GLY A 1 152 ? -0.315 10.441 13.590 1.00 90.44 152 GLY A C 1
ATOM 1156 O O . GLY A 1 152 ? 0.375 10.282 12.581 1.00 90.44 152 GLY A O 1
ATOM 1157 N N . PRO A 1 153 ? 0.237 10.802 14.765 1.00 93.44 153 PRO A N 1
ATOM 1158 C CA . PRO A 1 153 ? 1.671 11.066 14.909 1.00 93.44 153 PRO A CA 1
ATOM 1159 C C . PRO A 1 153 ? 2.557 9.844 14.621 1.00 93.44 153 PRO A C 1
ATOM 1161 O O . PRO A 1 153 ? 3.617 9.970 14.004 1.00 93.44 153 PRO A O 1
ATOM 1164 N N . ILE A 1 154 ? 2.117 8.648 15.024 1.00 93.00 154 ILE A N 1
ATOM 1165 C CA . ILE A 1 154 ? 2.856 7.395 14.805 1.00 93.00 154 ILE A CA 1
ATOM 1166 C C . ILE A 1 154 ? 2.859 7.054 13.312 1.00 93.00 154 ILE A C 1
ATOM 1168 O O . ILE A 1 154 ? 3.914 6.810 12.734 1.00 93.00 154 ILE A O 1
ATOM 1172 N N . ILE A 1 155 ? 1.694 7.121 12.666 1.00 91.19 155 ILE A N 1
ATOM 1173 C CA . ILE A 1 155 ? 1.552 6.833 11.233 1.00 91.19 155 ILE A CA 1
ATOM 1174 C C . ILE A 1 155 ? 2.337 7.853 10.401 1.00 91.19 155 ILE A C 1
ATOM 1176 O O . ILE A 1 155 ? 3.060 7.476 9.484 1.00 91.19 155 ILE A O 1
ATOM 1180 N N . THR A 1 156 ? 2.256 9.139 10.748 1.00 93.12 156 THR A N 1
ATOM 1181 C CA . THR A 1 156 ? 2.958 10.208 10.019 1.00 93.12 156 THR A CA 1
ATOM 1182 C C . THR A 1 156 ? 4.475 10.073 10.141 1.00 93.12 156 THR A C 1
ATOM 1184 O O . THR A 1 156 ? 5.185 10.233 9.151 1.00 93.12 156 THR A O 1
ATOM 1187 N N . SER A 1 157 ? 4.990 9.752 11.333 1.00 95.12 157 SER A N 1
ATOM 1188 C CA . SER A 1 157 ? 6.433 9.554 11.526 1.00 95.12 157 SER A CA 1
ATOM 1189 C C . SER A 1 157 ? 6.958 8.328 10.774 1.00 95.12 157 SER A C 1
ATOM 1191 O O . SER A 1 157 ? 7.985 8.430 10.104 1.00 95.12 157 SER A O 1
ATOM 1193 N N . ALA A 1 158 ? 6.229 7.208 10.796 1.00 92.50 158 ALA A N 1
ATOM 1194 C CA . ALA A 1 158 ? 6.551 6.032 9.988 1.00 92.50 158 ALA A CA 1
ATOM 1195 C C . ALA A 1 158 ? 6.505 6.344 8.481 1.00 92.50 158 ALA A C 1
ATOM 1197 O O . ALA A 1 158 ? 7.450 6.033 7.753 1.00 92.50 158 ALA A O 1
ATOM 1198 N N . GLY A 1 159 ? 5.458 7.040 8.028 1.00 92.56 159 GLY A N 1
ATOM 1199 C CA . GLY A 1 159 ? 5.305 7.484 6.644 1.00 92.56 159 GLY A CA 1
ATOM 1200 C C . GLY A 1 159 ? 6.460 8.366 6.174 1.00 92.56 159 GLY A C 1
ATOM 1201 O O . GLY A 1 159 ? 6.965 8.178 5.070 1.00 92.56 159 GLY A O 1
ATOM 1202 N N . LEU A 1 160 ? 6.942 9.271 7.028 1.00 95.81 160 LEU A N 1
ATOM 1203 C CA . LEU A 1 160 ? 8.069 10.143 6.707 1.00 95.81 160 LEU A CA 1
ATOM 1204 C C . LEU A 1 160 ? 9.376 9.353 6.530 1.00 95.81 160 LEU A C 1
ATOM 1206 O O . LEU A 1 160 ? 10.134 9.612 5.597 1.00 95.81 160 LEU A O 1
ATOM 1210 N N . ILE A 1 161 ? 9.626 8.359 7.387 1.00 95.12 161 ILE A N 1
ATOM 1211 C CA . ILE A 1 161 ? 10.799 7.479 7.271 1.00 95.12 161 ILE A CA 1
ATOM 1212 C C . ILE A 1 161 ? 10.743 6.679 5.963 1.00 95.12 161 ILE A C 1
ATOM 1214 O O . ILE A 1 161 ? 11.743 6.602 5.246 1.00 95.12 161 ILE A O 1
ATOM 1218 N N . MET A 1 162 ? 9.579 6.121 5.619 1.00 93.75 162 MET A N 1
ATOM 1219 C CA . MET A 1 162 ? 9.404 5.402 4.354 1.00 93.75 162 MET A CA 1
ATOM 1220 C C . MET A 1 162 ? 9.585 6.319 3.144 1.00 93.75 162 MET A C 1
ATOM 1222 O O . MET A 1 162 ? 10.260 5.929 2.196 1.00 93.75 162 MET A O 1
ATOM 1226 N N . ALA A 1 163 ? 9.052 7.544 3.191 1.00 93.25 163 ALA A N 1
ATOM 1227 C CA . ALA A 1 163 ? 9.212 8.524 2.121 1.00 93.25 163 ALA A CA 1
ATOM 1228 C C . ALA A 1 163 ? 10.691 8.845 1.858 1.00 93.25 163 ALA A C 1
ATOM 1230 O O . ALA A 1 163 ? 11.108 8.903 0.704 1.00 93.25 163 ALA A O 1
ATOM 1231 N N . PHE A 1 164 ? 11.513 8.981 2.905 1.00 95.25 164 PHE A N 1
ATOM 1232 C CA . PHE A 1 164 ? 12.960 9.145 2.735 1.00 95.25 164 PHE A CA 1
ATOM 1233 C C . PHE A 1 164 ? 13.644 7.890 2.185 1.00 95.25 164 PHE A C 1
ATOM 1235 O O . PHE A 1 164 ? 14.536 8.003 1.346 1.00 95.25 164 PHE A O 1
ATOM 1242 N N . SER A 1 165 ? 13.227 6.700 2.623 1.00 93.81 165 SER A N 1
ATOM 1243 C CA . SER A 1 165 ? 13.782 5.430 2.144 1.00 93.81 165 SER A CA 1
ATOM 1244 C C . SER A 1 165 ? 13.517 5.221 0.647 1.00 93.81 165 SER A C 1
ATOM 1246 O O . SER A 1 165 ? 14.455 5.040 -0.132 1.00 93.81 165 SER A O 1
ATOM 1248 N N . PHE A 1 166 ? 12.254 5.322 0.221 1.00 91.88 166 PHE A N 1
ATOM 1249 C CA . PHE A 1 166 ? 11.856 5.176 -1.183 1.00 91.88 166 PHE A CA 1
ATOM 1250 C C . PHE A 1 166 ? 12.346 6.346 -2.044 1.00 91.88 166 PHE A C 1
ATOM 1252 O O . PHE A 1 166 ? 12.841 6.134 -3.150 1.00 91.88 166 PHE A O 1
ATOM 1259 N N . GLY A 1 167 ? 12.349 7.566 -1.497 1.00 91.50 167 GLY A N 1
ATOM 1260 C CA . GLY A 1 167 ? 12.965 8.732 -2.131 1.00 91.50 167 GLY A CA 1
ATOM 1261 C C . GLY A 1 167 ? 14.462 8.549 -2.399 1.00 91.50 167 GLY A C 1
ATOM 1262 O O . GLY A 1 167 ? 14.958 8.952 -3.447 1.00 91.50 167 GLY A O 1
ATOM 1263 N N . GLY A 1 168 ? 15.187 7.880 -1.498 1.00 90.62 168 GLY A N 1
ATOM 1264 C CA . GLY A 1 168 ? 16.576 7.485 -1.733 1.00 90.62 168 GLY A CA 1
ATOM 1265 C C . GLY A 1 168 ? 16.717 6.433 -2.838 1.00 90.62 168 GLY A C 1
ATOM 1266 O O . GLY A 1 168 ? 17.638 6.513 -3.650 1.00 90.62 168 GLY A O 1
ATOM 1267 N N . GLN A 1 169 ? 15.790 5.472 -2.913 1.00 89.81 169 GLN A N 1
ATOM 1268 C CA . GLN A 1 169 ? 15.786 4.443 -3.957 1.00 89.81 169 GLN A CA 1
ATOM 1269 C C . GLN A 1 169 ? 15.523 5.009 -5.360 1.00 89.81 169 GLN A C 1
ATOM 1271 O O . GLN A 1 169 ? 16.138 4.539 -6.314 1.00 89.81 169 GLN A O 1
ATOM 1276 N N . LEU A 1 170 ? 14.714 6.065 -5.487 1.00 86.38 170 LEU A N 1
ATOM 1277 C CA . LEU A 1 170 ? 14.489 6.791 -6.748 1.00 86.38 170 LEU A CA 1
ATOM 1278 C C . LEU A 1 170 ? 15.766 7.371 -7.373 1.00 86.38 170 LEU A C 1
ATOM 1280 O O . LEU A 1 170 ? 15.824 7.595 -8.579 1.00 86.38 170 LEU A O 1
ATOM 1284 N N . MET A 1 171 ? 16.798 7.629 -6.569 1.00 84.38 171 MET A N 1
ATOM 1285 C CA . MET A 1 171 ? 18.089 8.135 -7.051 1.00 84.38 171 MET A CA 1
ATOM 1286 C C . MET A 1 171 ? 19.019 7.009 -7.528 1.00 84.38 171 MET A C 1
ATOM 1288 O O . MET A 1 171 ? 20.129 7.278 -7.990 1.00 84.38 171 MET A O 1
ATOM 1292 N N . ALA A 1 172 ? 18.607 5.744 -7.406 1.00 84.62 172 ALA A N 1
ATOM 1293 C CA . ALA A 1 172 ? 19.420 4.618 -7.828 1.00 84.62 172 ALA A CA 1
ATOM 1294 C C . ALA A 1 172 ? 19.560 4.573 -9.357 1.00 84.62 172 ALA A C 1
ATOM 1296 O O . ALA A 1 172 ? 18.588 4.687 -10.104 1.00 84.62 172 ALA A O 1
ATOM 1297 N N . SER A 1 173 ? 20.783 4.313 -9.821 1.00 78.25 173 SER A N 1
ATOM 1298 C CA . SER A 1 173 ? 21.088 4.092 -11.243 1.00 78.25 173 SER A CA 1
ATOM 1299 C C . SER A 1 173 ? 20.672 2.699 -11.738 1.00 78.25 173 SER A C 1
ATOM 1301 O O . SER A 1 173 ? 20.767 2.405 -12.925 1.00 78.25 173 SER A O 1
ATOM 1303 N N . ILE A 1 174 ? 20.247 1.817 -10.827 1.00 81.75 174 ILE A N 1
ATOM 1304 C CA . ILE A 1 174 ? 19.756 0.471 -11.134 1.00 81.75 174 ILE A CA 1
ATOM 1305 C C . ILE A 1 174 ? 18.232 0.542 -11.269 1.00 81.75 174 ILE A C 1
ATOM 1307 O O . ILE A 1 174 ? 17.563 1.061 -10.376 1.00 81.75 174 ILE A O 1
ATOM 1311 N N . ALA A 1 175 ? 17.684 -0.028 -12.346 1.00 80.00 175 ALA A N 1
ATOM 1312 C CA . ALA A 1 175 ? 16.257 0.064 -12.671 1.00 80.00 175 ALA A CA 1
ATOM 1313 C C . ALA A 1 175 ? 15.334 -0.490 -11.571 1.00 80.00 175 ALA A C 1
ATOM 1315 O O . ALA A 1 175 ? 14.329 0.131 -11.253 1.00 80.00 175 ALA A O 1
ATOM 1316 N N . VAL A 1 176 ? 15.676 -1.629 -10.954 1.00 84.19 176 VAL A N 1
ATOM 1317 C CA . VAL A 1 176 ? 14.789 -2.282 -9.973 1.00 84.19 176 VAL A CA 1
ATOM 1318 C C . VAL A 1 176 ? 14.581 -1.430 -8.709 1.00 84.19 176 VAL A C 1
ATOM 1320 O O . VAL A 1 176 ? 13.427 -1.142 -8.405 1.00 84.19 176 VAL A O 1
ATOM 1323 N N . PRO A 1 177 ? 15.622 -0.975 -7.979 1.00 86.38 177 PRO A N 1
ATOM 1324 C CA . PRO A 1 177 ? 15.426 -0.078 -6.837 1.00 86.38 177 PRO A CA 1
ATOM 1325 C C . PRO A 1 177 ? 14.749 1.237 -7.223 1.00 86.38 177 PRO A C 1
ATOM 1327 O O . PRO A 1 177 ? 13.883 1.700 -6.499 1.00 86.38 177 PRO A O 1
ATOM 1330 N N . ASN A 1 178 ? 15.101 1.806 -8.373 1.00 87.44 178 ASN A N 1
ATOM 1331 C CA . ASN A 1 178 ? 14.517 3.052 -8.851 1.00 87.44 178 ASN A CA 1
ATOM 1332 C C . ASN A 1 178 ? 13.000 2.936 -9.060 1.00 87.44 178 ASN A C 1
ATOM 1334 O O . ASN A 1 178 ? 12.226 3.665 -8.444 1.00 87.44 178 ASN A O 1
ATOM 1338 N N . GLN A 1 179 ? 12.576 1.953 -9.855 1.00 86.56 179 GLN A N 1
ATOM 1339 C CA . GLN A 1 179 ? 11.165 1.710 -10.143 1.00 86.56 179 GLN A CA 1
ATOM 1340 C C . GLN A 1 179 ? 10.393 1.295 -8.882 1.00 86.56 179 GLN A C 1
ATOM 1342 O O . GLN A 1 179 ? 9.252 1.715 -8.714 1.00 86.56 179 GLN A O 1
ATOM 1347 N N . MET A 1 180 ? 11.006 0.527 -7.969 1.00 87.75 180 MET A N 1
ATOM 1348 C CA . MET A 1 180 ? 10.394 0.208 -6.670 1.00 87.75 180 MET A CA 1
ATOM 1349 C C . MET A 1 180 ? 10.271 1.426 -5.754 1.00 87.75 180 MET A C 1
ATOM 1351 O O . MET A 1 180 ? 9.298 1.510 -5.025 1.00 87.75 180 MET A O 1
ATOM 1355 N N . GLY A 1 181 ? 11.227 2.355 -5.779 1.00 87.38 181 GLY A N 1
ATOM 1356 C CA . GLY A 1 181 ? 11.149 3.593 -5.004 1.00 87.38 181 GLY A CA 1
ATOM 1357 C C . GLY A 1 181 ? 10.097 4.571 -5.533 1.00 87.38 181 GLY A C 1
ATOM 1358 O O . GLY A 1 181 ? 9.634 5.430 -4.788 1.00 87.38 181 GLY A O 1
ATOM 1359 N N . PHE A 1 182 ? 9.731 4.458 -6.813 1.00 86.81 182 PHE A N 1
ATOM 1360 C CA . PHE A 1 182 ? 8.650 5.239 -7.413 1.00 86.81 182 PHE A CA 1
ATOM 1361 C C . PHE A 1 182 ? 7.259 4.715 -7.045 1.00 86.81 182 PHE A C 1
ATOM 1363 O O . PHE A 1 182 ? 6.340 5.514 -6.865 1.00 86.81 182 PHE A O 1
ATOM 1370 N N . CYS A 1 183 ? 7.105 3.389 -7.014 1.00 82.62 183 CYS A N 1
ATOM 1371 C CA . CYS A 1 183 ? 5.829 2.725 -6.767 1.00 82.62 183 CYS A CA 1
ATOM 1372 C C . CYS A 1 183 ? 5.438 2.774 -5.290 1.00 82.62 183 CYS A C 1
ATOM 1374 O O . CYS A 1 183 ? 4.257 3.095 -5.035 1.00 82.62 183 CYS A O 1
#

Foldseek 3Di:
DQDDPPPDPPDPDRDDDPDPVSVVVVVLVCCVVVLVVVLVVVLVVLLVVVCVVQVDNVLSVVLVCQQPVVLCVLVVVLQCQQVVVPCVVVPQQLSGNPPDDGADSVLVRVSSVVSVVVSSVVSCQLVVQLVVVVVVPDDNVRSNVRSCVVCVVVVVVVVVVLLVVLVVQCNDPDRNSNSSSSD

Mean predicted aligned error: 9.68 Å

Secondary structure (DSSP, 8-state):
-----TT---TT-------HHHHHHHHHHHHHHHHHHHHHHHHHHHHHHHHHHHS-SHHHHHHHHHHHHHHHHHHHHHHHHHTS-TTGGG--GGGS--SS-SS-HHHHHHHHHHHHHHHHHHHHHHHHHHHHHHHTT--HHHHHHHHHHHHHHHHHHHHHHHHHHHHHHTT-SSHHHHHHHH-

Sequence (183 aa):
HTFKPQGADLPGLTFKTLSATSAMMDMIEVTDTRGKIALLVCAMICFAAIAISFGAALIPIKMLFTVIVPLTWTYGAAVYVFEDGVLAWSGIESLSPTGQSGIHWTVFMLTPTLMLGLALDYDIFLFTRVFEFRKEGFGELESIQLGLAATGPIITSAGLIMAFSFGGQLMASIAVPNQMGFC

Solvent-accessible surface area (backbone atoms only — not comparable to full-atom values): 10200 Å² total; per-residue (Å²): 114,77,75,81,66,93,87,70,92,56,93,90,68,86,69,73,69,84,46,73,67,47,53,52,49,48,49,50,53,52,45,54,59,49,45,55,50,50,50,51,52,50,51,51,51,53,46,51,53,46,26,65,75,68,73,39,74,69,59,41,54,57,51,48,50,69,42,51,54,55,50,52,49,36,48,50,49,43,46,45,30,31,57,71,32,71,39,49,83,71,74,45,73,63,50,27,55,69,92,69,71,54,73,54,76,66,45,72,60,48,49,59,54,52,50,50,52,54,46,47,54,52,51,50,57,44,48,51,44,20,48,51,37,42,72,74,66,46,52,76,70,54,10,47,52,52,16,46,66,70,40,43,65,60,54,51,54,54,49,52,54,48,51,53,53,27,56,54,26,34,71,36,92,48,67,66,53,13,56,55,28,69,81